Protein AF-A0A2V9P3B2-F1 (afdb_monomer)

Radius of gyration: 30.17 Å; Cα contacts (8 Å, |Δi|>4): 72; chains: 1; bounding box: 50×100×63 Å

Mean predicted aligned error: 19.71 Å

pLDDT: mean 75.72, std 20.38, range [31.23, 98.5]

Nearest PDB structures (foldseek):
  6zbf-assembly1_D  TM=5.411E-01  e=1.074E+00  Plasmodium falciparum
  6nct-assembly1_B  TM=4.412E-01  e=3.962E+00  Homo sapiens
  6b87-assembly3_C  TM=4.588E-01  e=9.648E+00  synthetic construct

Secondary structure (DSSP, 8-state):
-HHHHHHHHHHHHHHHHTSS------------HHHHHHHHHHH-----------TTS--TT------SPPPPPP----------------PPP--TT--HHHHHHHHHHHHHHHHHHHHHHHHHHHHHHHHHHHHHHHHHHHHH-HHHHHH-TTTTHHHHHHHHHHHHHHHHHHHHHHHHHHHHHHHHHHTT--HHHH-

Structure (mmCIF, N/CA/C/O backbone):
data_AF-A0A2V9P3B2-F1
#
_entry.id   AF-A0A2V9P3B2-F1
#
loop_
_atom_site.group_PDB
_atom_site.id
_atom_site.type_symbol
_atom_site.label_atom_id
_atom_site.label_alt_id
_atom_site.label_comp_id
_atom_site.label_asym_id
_atom_site.label_entity_id
_atom_site.label_seq_id
_atom_site.pdbx_PDB_ins_code
_atom_site.Cartn_x
_atom_site.Cartn_y
_atom_site.Cartn_z
_atom_site.occupancy
_atom_site.B_iso_or_equiv
_atom_site.auth_seq_id
_atom_site.auth_comp_id
_atom_site.auth_asym_id
_atom_site.auth_atom_id
_atom_site.pdbx_PDB_model_num
ATOM 1 N N . MET A 1 1 ? 8.287 -59.316 -10.186 1.00 58.06 1 MET A N 1
ATOM 2 C CA . MET A 1 1 ? 7.036 -58.528 -10.316 1.00 58.06 1 MET A CA 1
ATOM 3 C C . MET A 1 1 ? 7.263 -57.013 -10.284 1.00 58.06 1 MET A C 1
ATOM 5 O O . MET A 1 1 ? 6.539 -56.298 -10.962 1.00 58.06 1 MET A O 1
ATOM 9 N N . GLU A 1 2 ? 8.300 -56.508 -9.612 1.00 56.72 2 GLU A N 1
ATOM 10 C CA . GLU A 1 2 ? 8.540 -55.060 -9.453 1.00 56.72 2 GLU A CA 1
ATOM 11 C C . GLU A 1 2 ? 8.808 -54.274 -10.750 1.00 56.72 2 GLU A C 1
ATOM 13 O O . GLU A 1 2 ? 8.358 -53.142 -10.898 1.00 56.72 2 GLU A O 1
ATOM 18 N N . GLN A 1 3 ? 9.485 -54.870 -11.735 1.00 57.78 3 GLN A N 1
ATOM 19 C CA . GLN A 1 3 ? 9.768 -54.214 -13.024 1.00 57.78 3 GLN A CA 1
ATOM 20 C C . GLN A 1 3 ? 8.507 -54.014 -13.888 1.00 57.78 3 GLN A C 1
ATOM 22 O O . GLN A 1 3 ? 8.460 -53.108 -14.718 1.00 57.78 3 GLN A O 1
ATOM 27 N N . ARG A 1 4 ? 7.465 -54.838 -13.695 1.00 60.78 4 ARG A N 1
ATOM 28 C CA . ARG A 1 4 ? 6.196 -54.715 -14.435 1.00 60.78 4 ARG A CA 1
ATOM 29 C C . ARG A 1 4 ? 5.290 -53.636 -13.833 1.00 60.78 4 ARG A C 1
ATOM 31 O O . ARG A 1 4 ? 4.692 -52.880 -14.586 1.00 60.78 4 ARG A O 1
ATOM 38 N N . LEU A 1 5 ? 5.284 -53.484 -12.507 1.00 58.44 5 LEU A N 1
ATOM 39 C CA . LEU A 1 5 ? 4.551 -52.420 -11.804 1.00 58.44 5 LEU A CA 1
ATOM 40 C C . LEU A 1 5 ? 5.092 -51.015 -12.118 1.00 58.44 5 LEU A C 1
ATOM 42 O O . LEU A 1 5 ? 4.308 -50.101 -12.357 1.00 58.44 5 LEU A O 1
ATOM 46 N N . LYS A 1 6 ? 6.418 -50.847 -12.224 1.00 59.44 6 LYS A N 1
ATOM 47 C CA . LYS A 1 6 ? 7.040 -49.551 -12.566 1.00 59.44 6 LYS A CA 1
ATOM 48 C C . LYS A 1 6 ? 6.693 -49.074 -13.984 1.00 59.44 6 LYS A C 1
ATOM 50 O O . LYS A 1 6 ? 6.476 -47.887 -14.195 1.00 59.44 6 LYS A O 1
ATOM 55 N N . ARG A 1 7 ? 6.588 -49.993 -14.952 1.00 63.50 7 ARG A N 1
ATOM 56 C CA . ARG A 1 7 ? 6.224 -49.667 -16.346 1.00 63.50 7 ARG A CA 1
ATOM 57 C C . ARG A 1 7 ? 4.745 -49.315 -16.495 1.00 63.50 7 ARG A C 1
ATOM 59 O O . ARG A 1 7 ? 4.417 -48.406 -17.248 1.00 63.50 7 ARG A O 1
ATOM 66 N N . ILE A 1 8 ? 3.876 -49.989 -15.741 1.00 64.81 8 ILE A N 1
ATOM 67 C CA . ILE A 1 8 ? 2.441 -49.680 -15.697 1.00 64.81 8 ILE A CA 1
ATOM 68 C C . ILE A 1 8 ? 2.219 -48.301 -15.056 1.00 64.81 8 ILE A C 1
ATOM 70 O O . ILE A 1 8 ? 1.455 -47.509 -15.594 1.00 64.81 8 ILE A O 1
ATOM 74 N N . PHE A 1 9 ? 2.963 -47.965 -13.995 1.00 60.81 9 PHE A N 1
ATOM 75 C CA . PHE A 1 9 ? 2.864 -46.664 -13.322 1.00 60.81 9 PHE A CA 1
ATOM 76 C C . PHE A 1 9 ? 3.297 -45.478 -14.206 1.00 60.81 9 PHE A C 1
ATOM 78 O O . PHE A 1 9 ? 2.639 -44.437 -14.223 1.00 60.81 9 PHE A O 1
ATOM 85 N N . VAL A 1 10 ? 4.368 -45.637 -14.996 1.00 67.25 10 VAL A N 1
ATOM 86 C CA . VAL A 1 10 ? 4.826 -44.602 -15.944 1.00 67.25 10 VAL A CA 1
ATOM 87 C C . VAL A 1 10 ? 3.831 -44.414 -17.097 1.00 67.25 10 VAL A C 1
ATOM 89 O O . VAL A 1 10 ? 3.559 -43.280 -17.488 1.00 67.25 10 VAL A O 1
ATOM 92 N N . LEU A 1 11 ? 3.225 -45.498 -17.595 1.00 60.75 11 LEU A N 1
ATOM 93 C CA . LEU A 1 11 ? 2.197 -45.427 -18.641 1.00 60.75 11 LEU A CA 1
ATOM 94 C C . LEU A 1 11 ? 0.901 -44.759 -18.151 1.00 60.75 11 LEU A C 1
ATOM 96 O O . LEU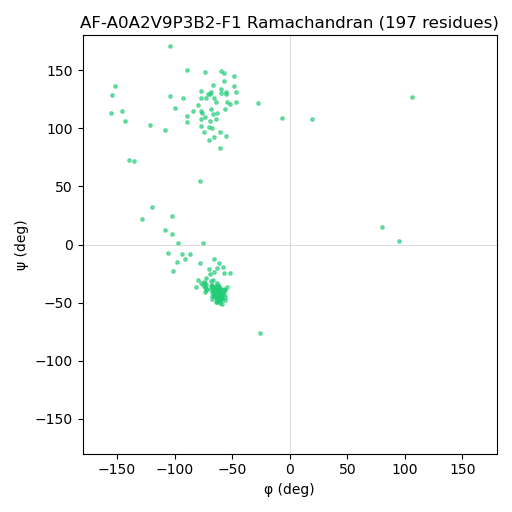 A 1 11 ? 0.296 -43.998 -18.903 1.00 60.75 11 LEU A O 1
ATOM 100 N N . THR A 1 12 ? 0.504 -44.960 -16.890 1.00 59.00 12 THR A N 1
ATOM 101 C CA . THR A 1 12 ? -0.669 -44.279 -16.311 1.00 59.00 12 THR A CA 1
ATOM 102 C C . THR A 1 12 ? -0.420 -42.797 -16.016 1.00 59.00 12 THR A C 1
ATOM 104 O O . THR A 1 12 ? -1.327 -41.989 -16.190 1.00 59.00 12 THR A O 1
ATOM 107 N N . MET A 1 13 ? 0.803 -42.405 -15.640 1.00 58.97 13 MET A N 1
ATOM 108 C CA . MET A 1 13 ? 1.152 -40.992 -15.410 1.00 58.97 13 MET A CA 1
ATOM 109 C C . MET A 1 13 ? 1.266 -40.182 -16.711 1.00 58.97 13 MET A C 1
ATOM 111 O O . MET A 1 13 ? 0.851 -39.027 -16.750 1.00 58.97 13 MET A O 1
ATOM 115 N N . ALA A 1 14 ? 1.739 -40.787 -17.806 1.00 57.56 14 ALA A N 1
ATOM 116 C CA . ALA A 1 14 ? 1.787 -40.122 -19.112 1.00 57.56 14 ALA A CA 1
ATOM 117 C C . ALA A 1 14 ? 0.387 -39.866 -19.712 1.00 57.56 14 ALA A C 1
ATOM 119 O O . ALA A 1 14 ? 0.183 -38.858 -20.387 1.00 57.56 14 ALA A O 1
ATOM 120 N N . ALA A 1 15 ? -0.593 -40.733 -19.429 1.00 56.28 15 ALA A N 1
ATOM 121 C CA . ALA A 1 15 ? -1.971 -40.576 -19.904 1.00 56.28 15 ALA A CA 1
ATOM 122 C C . ALA A 1 15 ? -2.743 -39.451 -19.183 1.00 56.28 15 ALA A C 1
ATOM 124 O O . ALA A 1 15 ? -3.607 -38.817 -19.785 1.00 56.28 15 ALA A O 1
ATOM 125 N N . ILE A 1 16 ? -2.407 -39.153 -17.923 1.00 58.09 16 ILE A N 1
ATOM 126 C CA . ILE A 1 16 ? -3.042 -38.075 -17.143 1.00 58.09 16 ILE A CA 1
ATOM 127 C C . ILE A 1 16 ? -2.502 -36.695 -17.562 1.00 58.09 16 ILE A C 1
ATOM 129 O O . ILE A 1 16 ? -3.259 -35.728 -17.614 1.00 58.09 16 ILE A O 1
ATOM 133 N N . CYS A 1 17 ? -1.229 -36.602 -17.964 1.00 54.91 17 CYS A N 1
ATOM 134 C CA . CYS A 1 17 ? -0.641 -35.350 -18.455 1.00 54.91 17 CYS A CA 1
ATOM 135 C C . CYS A 1 17 ? -1.177 -34.897 -19.828 1.00 54.91 17 CYS A C 1
ATOM 137 O O . CYS A 1 17 ? -1.096 -33.712 -20.140 1.00 54.91 17 CYS A O 1
ATOM 139 N N . LEU A 1 18 ? -1.749 -35.796 -20.641 1.00 51.16 18 LEU A N 1
ATOM 140 C CA . LEU A 1 18 ? -2.262 -35.459 -21.979 1.00 51.16 18 LEU A CA 1
ATOM 141 C C . LEU A 1 18 ? -3.763 -35.093 -21.997 1.00 51.16 18 LEU A C 1
ATOM 143 O O . LEU A 1 18 ? -4.262 -34.603 -23.006 1.00 51.16 18 LEU A O 1
ATOM 147 N N . ALA A 1 19 ? -4.484 -35.274 -20.884 1.00 49.59 19 ALA A N 1
ATOM 148 C CA . ALA A 1 19 ? -5.925 -35.009 -20.783 1.00 49.59 19 ALA A CA 1
ATOM 149 C C . ALA A 1 19 ? -6.286 -33.625 -20.191 1.00 49.59 19 ALA A C 1
ATOM 151 O O . ALA A 1 19 ? -7.463 -33.302 -20.065 1.00 49.59 19 ALA A O 1
ATOM 152 N N . LEU A 1 20 ? -5.296 -32.787 -19.857 1.00 49.91 20 LEU A N 1
ATOM 153 C CA . LEU A 1 20 ? -5.492 -31.470 -19.220 1.00 49.91 20 LEU A CA 1
ATOM 154 C C . LEU A 1 20 ? -5.364 -30.262 -20.174 1.00 49.91 20 LEU A C 1
ATOM 156 O O . LEU A 1 20 ? -5.365 -29.124 -19.719 1.00 49.91 20 LEU A O 1
ATOM 160 N N . VAL A 1 21 ? -5.284 -30.471 -21.496 1.00 54.75 21 VAL A N 1
ATOM 161 C CA . VAL A 1 21 ? -5.026 -29.396 -22.490 1.00 54.75 21 VAL A CA 1
ATOM 162 C C . VAL A 1 21 ? -6.296 -28.932 -23.233 1.00 54.75 21 VAL A C 1
ATOM 164 O O . VAL A 1 21 ? -6.227 -28.398 -24.333 1.00 54.75 21 VAL A O 1
ATOM 167 N N . THR A 1 22 ? -7.492 -29.093 -22.658 1.00 55.59 22 THR A N 1
ATOM 168 C CA . THR A 1 22 ? -8.729 -28.571 -23.281 1.00 55.59 22 THR A CA 1
ATOM 169 C C . THR A 1 22 ? -9.647 -27.864 -22.285 1.00 55.59 22 THR A C 1
ATOM 171 O O . THR A 1 22 ? -10.734 -28.328 -21.961 1.00 55.59 22 THR A O 1
ATOM 174 N N . THR A 1 23 ? -9.241 -26.677 -21.830 1.00 52.91 23 THR A N 1
ATOM 175 C CA . THR A 1 23 ? -10.163 -25.712 -21.209 1.00 52.91 23 THR A CA 1
ATOM 176 C C . THR A 1 23 ? -10.148 -24.394 -21.979 1.00 52.91 23 THR A C 1
ATOM 178 O O . THR A 1 23 ? -9.209 -23.611 -21.882 1.00 52.91 23 THR A O 1
ATOM 181 N N . ALA A 1 24 ? -11.204 -24.225 -22.777 1.00 48.12 24 ALA A N 1
ATOM 182 C CA . ALA A 1 24 ? -11.851 -22.999 -23.245 1.00 48.12 24 ALA A CA 1
ATOM 183 C C . ALA A 1 24 ? -11.059 -21.675 -23.182 1.00 48.12 24 ALA A C 1
ATOM 185 O O . ALA A 1 24 ? -10.958 -21.028 -22.141 1.00 48.12 24 ALA A O 1
ATOM 186 N N . THR A 1 25 ? -10.653 -21.176 -24.350 1.00 45.59 25 THR A N 1
ATOM 187 C CA . THR A 1 25 ? -10.401 -19.745 -24.552 1.00 45.59 25 THR A CA 1
ATOM 188 C C . THR A 1 25 ? -11.744 -19.012 -24.629 1.00 45.59 25 THR A C 1
ATOM 190 O O . THR A 1 25 ? -12.378 -18.971 -25.685 1.00 45.59 25 THR A O 1
ATOM 193 N N . ALA A 1 26 ? -12.201 -18.438 -23.517 1.00 49.12 26 ALA A N 1
ATOM 194 C CA . ALA A 1 26 ? -13.267 -17.443 -23.545 1.00 49.12 26 ALA A CA 1
ATOM 195 C C . ALA A 1 26 ? -12.731 -16.169 -24.222 1.00 49.12 26 ALA A C 1
ATOM 197 O O . ALA A 1 26 ? -11.778 -15.549 -23.749 1.00 49.12 26 ALA A O 1
ATOM 198 N N . GLN A 1 27 ? -13.317 -15.801 -25.362 1.00 46.06 27 GLN A N 1
ATOM 199 C CA . GLN A 1 27 ? -13.034 -14.547 -26.055 1.00 46.06 27 GLN A CA 1
ATOM 200 C C . GLN A 1 27 ? -13.537 -13.377 -25.202 1.00 46.06 27 GLN A C 1
ATOM 202 O O . GLN A 1 27 ? -14.721 -13.045 -25.215 1.00 46.06 27 GLN A O 1
ATOM 207 N N . THR A 1 28 ? -12.637 -12.720 -24.475 1.00 46.12 28 THR A N 1
ATOM 208 C CA . THR A 1 28 ? -12.919 -11.408 -23.889 1.00 46.12 28 THR A CA 1
ATOM 209 C C . THR A 1 28 ? -12.985 -10.390 -25.024 1.00 46.12 28 THR A C 1
ATOM 211 O O . THR A 1 28 ? -11.959 -9.951 -25.541 1.00 46.12 28 THR A O 1
ATOM 214 N N . GLN A 1 29 ? -14.197 -10.017 -25.437 1.00 51.56 29 GLN A N 1
ATOM 215 C CA . GLN A 1 29 ? -14.421 -8.851 -26.288 1.00 51.56 29 GLN A CA 1
ATOM 216 C C . GLN A 1 29 ? -14.053 -7.591 -25.495 1.00 51.56 29 GLN A C 1
ATOM 218 O O . GLN A 1 29 ? -14.868 -7.027 -24.765 1.00 51.56 29 GLN A O 1
ATOM 223 N N . SER A 1 30 ? -12.803 -7.150 -25.621 1.00 55.75 30 SER A N 1
ATOM 224 C CA . SER A 1 30 ? -12.382 -5.831 -25.165 1.00 55.75 30 SER A CA 1
ATOM 225 C C . SER A 1 30 ? -13.127 -4.777 -25.981 1.00 55.75 30 SER A C 1
ATOM 227 O O . SER A 1 30 ? -12.854 -4.593 -27.169 1.00 55.75 30 SER A O 1
ATOM 229 N N . GLN A 1 31 ? -14.082 -4.095 -25.354 1.00 58.72 31 GLN A N 1
ATOM 230 C CA . GLN A 1 31 ? -14.705 -2.906 -25.925 1.00 58.72 31 GLN A CA 1
ATOM 231 C C . GLN A 1 31 ? -13.597 -1.889 -26.268 1.00 58.72 31 GLN A C 1
ATOM 233 O O . GLN A 1 31 ? -12.732 -1.632 -25.423 1.00 58.72 31 GLN A O 1
ATOM 238 N N . PRO A 1 32 ? -13.560 -1.337 -27.495 1.00 68.12 32 PRO A N 1
ATOM 239 C CA . PRO A 1 32 ? -12.478 -0.458 -27.912 1.00 68.12 32 PRO A CA 1
ATOM 240 C C . PRO A 1 32 ? -12.485 0.809 -27.051 1.00 68.12 32 PRO A C 1
ATOM 242 O O . PRO A 1 32 ? -13.458 1.559 -27.030 1.00 68.12 32 PRO A O 1
ATOM 245 N N . LEU A 1 33 ? -11.367 1.087 -26.372 1.00 56.81 33 LEU A N 1
ATOM 246 C CA . LEU A 1 33 ? -11.172 2.275 -25.520 1.00 56.81 33 LEU A CA 1
ATOM 247 C C . LEU A 1 33 ? -11.511 3.594 -26.246 1.00 56.81 33 LEU A C 1
ATOM 249 O O . LEU A 1 33 ? -11.876 4.590 -25.619 1.00 56.81 33 LEU A O 1
ATOM 253 N N . GLY A 1 34 ? -11.433 3.588 -27.581 1.00 69.25 34 GLY A N 1
ATOM 254 C CA . GLY A 1 34 ? -11.827 4.704 -28.435 1.00 69.25 34 GLY A CA 1
ATOM 255 C C . GLY A 1 34 ? -13.311 5.076 -28.349 1.00 69.25 34 GLY A C 1
ATOM 256 O O . GLY A 1 34 ? -13.623 6.269 -28.382 1.00 69.25 34 GLY A O 1
ATOM 257 N N . ASP A 1 35 ? -14.219 4.109 -28.186 1.00 68.00 35 ASP A N 1
ATOM 258 C CA . ASP A 1 35 ? -15.656 4.394 -28.062 1.00 68.00 35 ASP A CA 1
ATOM 259 C C . ASP A 1 35 ? -16.004 4.964 -26.688 1.00 68.00 35 ASP A C 1
ATOM 261 O O . ASP A 1 35 ? -16.796 5.905 -26.595 1.00 68.00 35 ASP A O 1
ATOM 265 N N . TYR A 1 36 ? -15.322 4.510 -25.634 1.00 67.38 36 TYR A N 1
ATOM 266 C CA . TYR A 1 36 ? -15.439 5.118 -24.309 1.00 67.38 36 TYR A CA 1
ATOM 267 C C . TYR A 1 36 ? -14.960 6.580 -24.314 1.00 67.38 36 TYR A C 1
ATOM 269 O O . TYR A 1 36 ? -15.663 7.472 -23.837 1.00 67.38 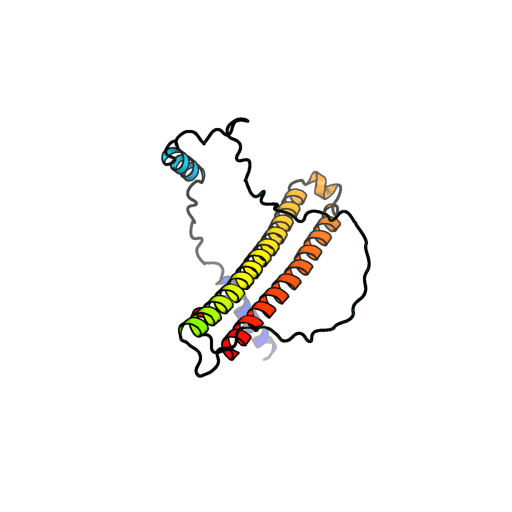36 TYR A O 1
ATOM 277 N N . ALA A 1 37 ? -13.811 6.868 -24.937 1.00 70.06 37 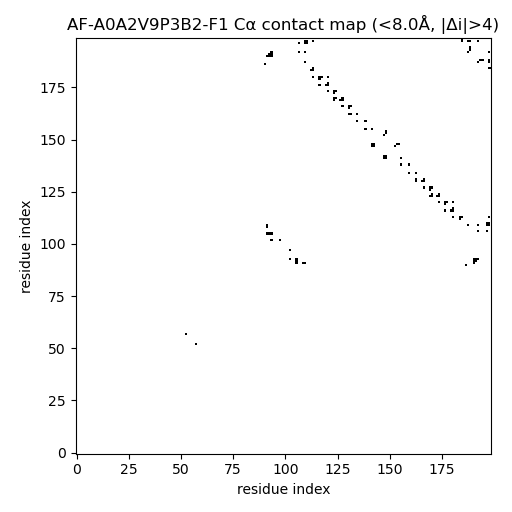ALA A N 1
ATOM 278 C CA . ALA A 1 37 ? -13.290 8.234 -25.039 1.00 70.06 37 ALA A CA 1
ATOM 279 C C . ALA A 1 37 ? -14.241 9.178 -25.806 1.00 70.06 37 ALA A C 1
ATOM 281 O O . ALA A 1 37 ? -14.408 10.343 -25.428 1.00 70.06 37 ALA A O 1
ATOM 282 N N . ARG A 1 38 ? -14.905 8.686 -26.864 1.00 71.12 38 ARG A N 1
ATOM 283 C CA . ARG A 1 38 ? -15.915 9.462 -27.607 1.00 71.12 38 ARG A CA 1
ATOM 284 C C . ARG A 1 38 ? -17.210 9.639 -26.814 1.00 71.12 38 ARG A C 1
ATOM 286 O O . ARG A 1 38 ? -17.782 10.728 -26.867 1.00 71.12 38 ARG A O 1
ATOM 293 N N . ALA A 1 39 ? -17.652 8.629 -26.066 1.00 71.25 39 ALA A N 1
ATOM 294 C CA . ALA A 1 39 ? -18.835 8.718 -25.210 1.00 71.25 39 ALA A CA 1
ATOM 295 C C . ALA A 1 39 ? -18.650 9.760 -24.094 1.00 71.25 39 ALA A C 1
ATOM 297 O O . ALA A 1 39 ? -19.508 10.623 -23.923 1.00 71.25 39 ALA A O 1
ATOM 298 N N . VAL A 1 40 ? -17.491 9.770 -23.425 1.00 68.62 40 VAL A N 1
ATOM 299 C CA . VAL A 1 40 ? -17.156 10.761 -22.385 1.00 68.62 40 VAL A CA 1
ATOM 300 C C . VAL A 1 40 ? -17.082 12.183 -22.953 1.00 68.62 40 VAL A C 1
ATOM 302 O O . VAL A 1 40 ? -17.558 13.128 -22.325 1.00 68.62 40 VAL A O 1
ATOM 305 N N . LYS A 1 41 ? -16.544 12.364 -24.169 1.00 65.81 41 LYS A N 1
ATOM 306 C CA . LYS A 1 41 ? -16.547 13.682 -24.830 1.00 65.81 41 LYS A CA 1
ATOM 307 C C . LYS A 1 41 ? -17.951 14.170 -25.201 1.00 65.81 41 LYS A C 1
ATOM 309 O O . LYS A 1 41 ? -18.165 15.376 -25.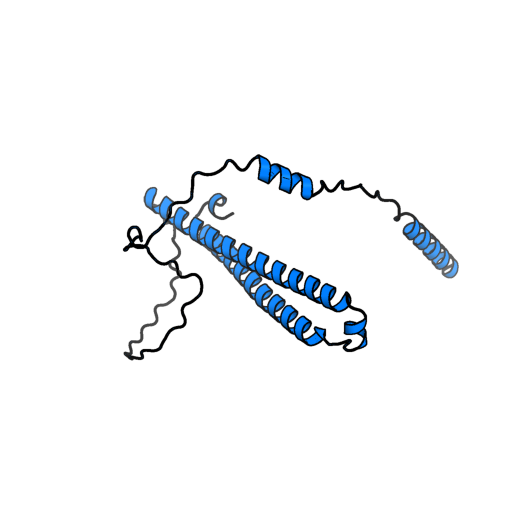212 1.00 65.81 41 LYS A O 1
ATOM 314 N N . LYS A 1 42 ? -18.890 13.268 -25.507 1.00 66.50 42 LYS A N 1
ATOM 315 C CA . LYS A 1 42 ? -20.275 13.626 -25.858 1.00 66.50 42 LYS A CA 1
ATOM 316 C C . LYS A 1 42 ? -21.147 13.929 -24.637 1.00 66.50 42 LYS A C 1
ATOM 318 O O . LYS A 1 42 ? -22.055 14.745 -24.748 1.00 66.50 42 LYS A O 1
ATOM 323 N N . THR A 1 43 ? -20.890 13.298 -23.491 1.00 64.38 43 THR A N 1
ATOM 324 C CA . THR A 1 43 ? -21.676 13.505 -22.260 1.00 64.38 43 THR A CA 1
ATOM 325 C C . THR A 1 43 ? -21.131 14.611 -21.363 1.00 64.38 43 THR A C 1
ATOM 327 O O . THR A 1 43 ? -21.844 15.069 -20.468 1.00 64.38 43 THR A O 1
ATOM 330 N N . LYS A 1 44 ? -19.905 15.098 -21.603 1.00 57.00 44 LYS A N 1
ATOM 331 C CA . LYS A 1 44 ? -19.374 16.269 -20.900 1.00 57.00 44 LYS A CA 1
ATOM 332 C C . LYS A 1 44 ? -20.105 17.530 -21.365 1.00 57.00 44 LYS A C 1
ATOM 334 O O . LYS A 1 44 ? -19.707 18.197 -22.317 1.00 57.00 44 LYS A O 1
ATOM 339 N N . ARG A 1 45 ? -21.193 17.847 -20.659 1.00 57.06 45 ARG A N 1
ATOM 340 C CA . ARG A 1 45 ? -21.836 19.161 -20.659 1.00 57.06 45 ARG A CA 1
ATOM 341 C C . ARG A 1 45 ? -20.742 20.217 -20.498 1.00 57.06 45 ARG A C 1
ATOM 343 O O . ARG A 1 45 ? -19.876 20.081 -19.636 1.00 57.06 45 ARG A O 1
ATOM 350 N N . VAL A 1 46 ? -20.767 21.233 -21.354 1.00 59.41 46 VAL A N 1
ATOM 351 C CA . VAL A 1 46 ? -19.903 22.408 -21.237 1.00 59.41 46 VAL A CA 1
ATOM 352 C C . VAL A 1 46 ? -20.232 23.068 -19.898 1.00 59.41 46 VAL A C 1
ATOM 354 O O . VAL A 1 46 ? -21.241 23.760 -19.763 1.00 59.41 46 VAL A O 1
ATOM 357 N N . GLU A 1 47 ? -19.435 22.753 -18.879 1.00 57.91 47 GLU A N 1
ATOM 358 C CA . GLU A 1 47 ? -19.430 23.449 -17.597 1.00 57.91 47 GLU A CA 1
ATOM 359 C C . GLU A 1 47 ? -19.199 24.934 -17.887 1.00 57.91 47 GLU A C 1
ATOM 361 O O . GLU A 1 47 ? -18.323 25.294 -18.681 1.00 57.91 47 GLU A O 1
ATOM 366 N N .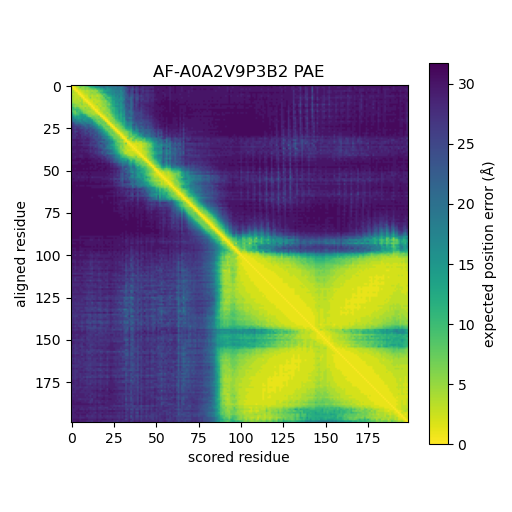 LYS A 1 48 ? -20.032 25.788 -17.281 1.00 57.47 48 LYS A N 1
ATOM 367 C CA . LYS A 1 48 ? -19.881 27.245 -17.340 1.00 57.47 48 LYS A CA 1
ATOM 368 C C . LYS A 1 48 ? -18.429 27.593 -17.017 1.00 57.47 48 LYS A C 1
ATOM 370 O O . LYS A 1 48 ? -17.861 27.014 -16.094 1.00 57.47 48 LYS A O 1
ATOM 375 N N . SER A 1 49 ? -17.871 28.517 -17.798 1.00 60.00 49 SER A N 1
ATOM 376 C CA . SER A 1 49 ? -16.529 29.087 -17.648 1.00 60.00 49 SER A CA 1
ATOM 377 C C . SER A 1 49 ? -16.052 29.062 -16.194 1.00 60.00 49 SER A C 1
ATOM 379 O O . SER A 1 49 ? -16.727 29.602 -15.312 1.00 60.00 49 SER A O 1
ATOM 381 N N . ALA A 1 50 ? -14.912 28.407 -15.959 1.00 69.25 50 ALA A N 1
ATOM 382 C CA . ALA A 1 50 ? -14.256 28.355 -14.658 1.00 69.25 50 ALA A CA 1
ATOM 383 C C . ALA A 1 50 ? -14.150 29.767 -14.054 1.00 69.25 50 ALA A C 1
ATOM 385 O O . ALA A 1 50 ? -13.988 30.737 -14.792 1.00 69.25 50 ALA A O 1
ATOM 386 N N . LYS A 1 51 ? -14.264 29.892 -12.723 1.00 71.81 51 LYS A N 1
ATOM 387 C CA . LYS A 1 51 ? -14.064 31.180 -12.045 1.00 71.81 51 LYS A CA 1
ATOM 388 C C . LYS A 1 51 ? -12.673 31.708 -12.405 1.00 71.81 51 LYS A C 1
ATOM 390 O O . LYS A 1 51 ? -11.678 31.062 -12.084 1.00 71.81 51 LYS A O 1
ATOM 395 N N . THR A 1 52 ? -12.624 32.848 -13.087 1.00 73.44 52 THR A N 1
ATOM 396 C CA . THR A 1 52 ? -11.376 33.549 -13.379 1.00 73.44 52 THR A CA 1
ATOM 397 C C . THR A 1 52 ? -10.933 34.252 -12.104 1.00 73.44 52 THR A C 1
ATOM 399 O O . THR A 1 52 ? -11.618 35.151 -11.617 1.00 73.44 52 THR A O 1
ATOM 402 N N . TYR A 1 53 ? -9.820 33.796 -11.541 1.00 74.31 53 TYR A N 1
ATOM 403 C CA . TYR A 1 53 ? -9.132 34.488 -10.462 1.00 74.31 53 TYR A CA 1
ATOM 404 C C . TYR A 1 53 ? -8.137 35.447 -11.112 1.00 74.31 53 TYR A C 1
ATOM 406 O O . TYR A 1 53 ? -7.190 35.001 -11.754 1.00 74.31 53 TYR A O 1
ATOM 414 N N . ASP A 1 54 ? -8.408 36.742 -10.998 1.00 79.56 54 ASP A N 1
ATOM 415 C CA . ASP A 1 54 ? -7.482 37.814 -11.371 1.00 79.56 54 ASP A CA 1
ATOM 416 C C . ASP A 1 54 ? -6.880 38.425 -10.094 1.00 79.56 54 ASP A C 1
ATOM 418 O O . ASP A 1 54 ? -7.339 38.108 -8.992 1.00 79.56 54 ASP A O 1
ATOM 422 N N . ASN A 1 55 ? -5.879 39.297 -10.221 1.00 75.69 55 ASN A N 1
ATOM 423 C CA . ASN A 1 55 ? -5.174 39.923 -9.096 1.00 75.69 55 ASN A CA 1
ATOM 424 C C . ASN A 1 55 ? -6.116 40.692 -8.145 1.00 75.69 55 ASN A C 1
ATOM 426 O O . ASN A 1 55 ? -5.829 40.810 -6.960 1.00 75.69 55 ASN A O 1
ATOM 430 N N . ASP A 1 56 ? -7.275 41.129 -8.647 1.00 76.56 56 ASP A N 1
ATOM 431 C CA . ASP A 1 56 ? -8.317 41.821 -7.875 1.00 76.56 56 ASP A CA 1
ATOM 432 C C . ASP A 1 56 ? -9.321 40.880 -7.178 1.00 76.56 56 ASP A C 1
ATOM 434 O O . ASP A 1 56 ? -10.170 41.330 -6.412 1.00 76.56 56 ASP A O 1
ATOM 438 N N . ASN A 1 57 ? -9.274 39.571 -7.451 1.00 69.31 57 ASN A N 1
ATOM 439 C CA . ASN A 1 57 ? -10.203 38.579 -6.892 1.00 69.31 57 ASN A CA 1
ATOM 440 C C . ASN A 1 57 ? -9.463 37.394 -6.249 1.00 69.31 57 ASN A C 1
ATOM 442 O O . ASN A 1 57 ? -10.007 36.289 -6.124 1.00 69.31 57 ASN A O 1
ATOM 446 N N . LEU A 1 58 ? -8.199 37.613 -5.872 1.00 72.88 58 LEU A N 1
ATOM 447 C CA . LEU A 1 58 ? -7.412 36.653 -5.116 1.00 72.88 58 LEU A CA 1
ATOM 448 C C . LEU A 1 58 ? -7.927 36.606 -3.669 1.00 72.88 58 LEU A C 1
ATOM 450 O O . LEU A 1 58 ? -8.009 37.636 -3.003 1.00 72.88 58 LEU A O 1
ATOM 454 N N . PRO A 1 59 ? -8.280 35.422 -3.144 1.00 75.69 59 PRO A N 1
ATOM 455 C CA . PRO A 1 59 ? -8.682 35.304 -1.753 1.00 75.69 59 PRO A CA 1
ATOM 456 C C . PRO A 1 59 ? -7.470 35.541 -0.842 1.00 75.69 59 PRO A C 1
ATOM 458 O O . PRO A 1 59 ? -6.620 34.667 -0.689 1.00 75.69 59 PRO A O 1
ATOM 461 N N . GLU A 1 60 ? -7.424 36.698 -0.183 1.00 71.56 60 GLU A N 1
ATOM 462 C CA . GLU A 1 60 ? -6.339 37.083 0.738 1.00 71.56 60 GLU A CA 1
ATOM 463 C C . GLU A 1 60 ? -6.259 36.198 1.999 1.00 71.56 60 GLU A C 1
ATOM 465 O O . GLU A 1 60 ? -5.259 36.203 2.708 1.00 71.56 60 GLU A O 1
ATOM 470 N N . ASN A 1 61 ? -7.287 35.381 2.261 1.00 68.00 61 ASN A N 1
ATOM 471 C CA . ASN A 1 61 ? -7.387 34.516 3.443 1.00 68.00 61 ASN A CA 1
ATOM 472 C C . ASN A 1 61 ? -7.478 33.014 3.101 1.00 68.00 61 ASN A C 1
ATOM 474 O O . ASN A 1 61 ? -8.130 32.239 3.808 1.00 68.00 61 ASN A O 1
ATOM 478 N N . GLY A 1 62 ? -6.846 32.579 2.008 1.00 61.31 62 GLY A N 1
ATOM 479 C CA . GLY A 1 62 ? -6.755 31.163 1.642 1.00 61.31 62 GLY A CA 1
ATOM 480 C C . GLY A 1 62 ? -5.711 30.414 2.477 1.00 61.31 62 GLY A C 1
ATOM 481 O O . GLY A 1 62 ? -4.545 30.796 2.515 1.00 61.31 62 GLY A O 1
ATOM 482 N N . LYS A 1 63 ? -6.092 29.309 3.133 1.00 64.56 63 LYS A N 1
ATOM 483 C CA . LYS A 1 63 ? -5.108 28.411 3.756 1.00 64.56 63 LYS A CA 1
ATOM 484 C C . LYS A 1 63 ? -4.405 27.625 2.651 1.00 64.56 63 LYS A C 1
ATOM 486 O O . LYS A 1 63 ? -5.022 26.778 2.009 1.00 64.56 63 LYS A O 1
ATOM 491 N N . VAL A 1 64 ? -3.132 27.933 2.412 1.00 64.88 64 VAL A N 1
ATOM 492 C CA . VAL A 1 64 ? -2.288 27.197 1.466 1.00 64.88 64 VAL A CA 1
ATOM 493 C C . VAL A 1 64 ? -2.149 25.765 1.981 1.00 64.88 64 VAL A C 1
ATOM 495 O O . VAL A 1 64 ? -1.577 25.530 3.043 1.00 64.88 64 VAL A O 1
ATOM 498 N N . SER A 1 65 ? -2.715 24.800 1.258 1.00 70.56 65 SER A N 1
ATOM 499 C CA . SER A 1 65 ? -2.490 23.387 1.549 1.00 70.56 65 SER A CA 1
ATOM 500 C C . SER A 1 65 ? -1.108 23.013 1.024 1.00 70.56 65 SER A C 1
ATOM 502 O O . SER A 1 65 ? -0.905 22.870 -0.180 1.00 70.56 65 SER A O 1
ATOM 504 N N . VAL A 1 66 ? -0.139 22.915 1.932 1.00 65.25 66 VAL A N 1
ATOM 505 C CA . VAL A 1 66 ? 1.194 22.393 1.628 1.00 65.25 66 VAL A CA 1
ATOM 506 C C . VAL A 1 66 ? 1.090 20.870 1.560 1.00 65.25 66 VAL A C 1
ATOM 508 O O . VAL A 1 66 ? 0.905 20.207 2.579 1.00 65.25 66 VAL A O 1
ATOM 511 N N . VAL A 1 67 ? 1.182 20.313 0.354 1.00 56.75 67 VAL A N 1
ATOM 512 C CA . VAL A 1 67 ? 1.330 18.869 0.136 1.00 56.75 67 VAL A CA 1
ATOM 513 C C . VAL A 1 67 ? 2.808 18.586 -0.121 1.00 56.75 67 VAL A C 1
ATOM 515 O O . VAL A 1 67 ? 3.370 19.066 -1.101 1.00 56.75 67 VAL A O 1
ATOM 518 N N . GLY A 1 68 ? 3.421 17.804 0.769 1.00 54.31 68 GLY A N 1
ATOM 519 C CA . GLY A 1 68 ? 4.854 17.499 0.773 1.00 54.31 68 GLY A CA 1
ATOM 520 C C . GLY A 1 68 ? 5.575 18.239 1.899 1.00 54.31 68 GLY A C 1
ATOM 521 O O . GLY A 1 68 ? 5.415 19.445 2.051 1.00 54.31 68 GLY A O 1
ATOM 522 N N . ALA A 1 69 ? 6.316 17.502 2.730 1.00 56.84 69 ALA A N 1
ATOM 523 C CA . ALA A 1 69 ? 7.002 18.041 3.901 1.00 56.84 69 ALA A CA 1
ATOM 524 C C . ALA A 1 69 ? 7.871 19.253 3.530 1.00 56.84 69 ALA A C 1
ATOM 526 O O . ALA A 1 69 ? 8.788 19.144 2.717 1.00 56.84 69 ALA A O 1
ATOM 527 N N . ALA A 1 70 ? 7.589 20.399 4.148 1.00 45.56 70 ALA A N 1
ATOM 528 C CA . ALA A 1 70 ? 8.508 21.522 4.141 1.00 45.56 70 ALA A CA 1
ATOM 529 C C . ALA A 1 70 ? 9.773 21.119 4.917 1.00 45.56 70 ALA A C 1
ATOM 531 O O . ALA A 1 70 ? 9.695 20.654 6.055 1.00 45.56 70 ALA A O 1
ATOM 532 N N . SER A 1 71 ? 10.928 21.269 4.272 1.00 42.38 71 SER A N 1
ATOM 533 C CA . SER A 1 71 ? 12.247 21.130 4.891 1.00 42.38 71 SER A CA 1
ATOM 534 C C . SER A 1 71 ? 12.389 22.150 6.030 1.00 42.38 71 SER A C 1
ATOM 536 O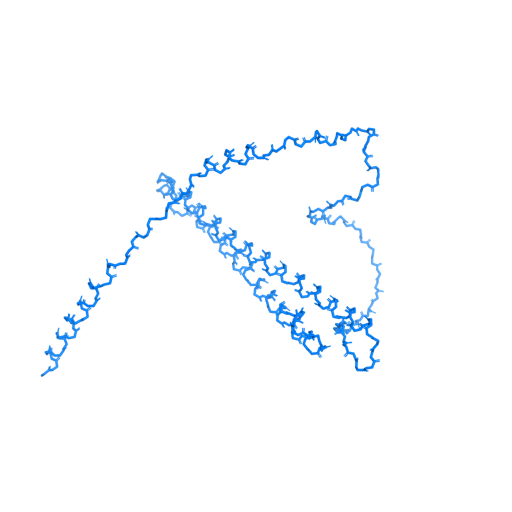 O . SER A 1 71 ? 12.108 23.326 5.792 1.00 42.38 71 SER A O 1
ATOM 538 N N . PRO A 1 72 ? 12.810 21.761 7.248 1.00 45.97 72 PRO A N 1
ATOM 539 C CA . PRO A 1 72 ? 12.994 22.717 8.329 1.00 45.97 72 PRO A CA 1
ATOM 540 C C . PRO A 1 72 ? 14.327 23.453 8.154 1.00 45.97 72 PRO A C 1
ATOM 542 O O . PRO A 1 72 ? 15.390 22.832 8.165 1.00 45.97 72 PRO A O 1
ATOM 545 N N . GLU A 1 73 ? 14.275 24.779 8.012 1.00 35.22 73 GLU A N 1
ATOM 546 C CA . GLU A 1 73 ? 15.423 25.623 8.333 1.00 35.22 73 GLU A CA 1
ATOM 547 C C . GLU A 1 73 ? 15.529 25.787 9.850 1.00 35.22 73 GLU A C 1
ATOM 549 O O . GLU A 1 73 ? 14.559 26.036 10.567 1.00 35.22 73 GLU A O 1
ATOM 554 N N . SER A 1 74 ? 16.755 25.585 10.313 1.00 41.31 74 SER A N 1
ATOM 555 C CA . SER A 1 74 ? 17.206 25.576 11.690 1.00 41.31 74 SER A CA 1
ATOM 556 C C . SER A 1 74 ? 16.960 26.899 12.411 1.00 41.31 74 SER A C 1
ATOM 558 O O . SER A 1 74 ? 17.383 27.961 11.963 1.00 41.31 74 SER A O 1
ATOM 560 N N . THR A 1 75 ? 16.424 26.826 13.624 1.00 31.86 75 THR A N 1
ATOM 561 C CA . THR A 1 75 ? 16.786 27.773 14.684 1.00 31.86 75 THR A CA 1
ATOM 562 C C . THR A 1 75 ? 16.830 27.023 16.005 1.00 31.86 75 THR A C 1
ATOM 564 O O . THR A 1 75 ? 15.810 26.608 16.549 1.00 31.86 75 THR A O 1
ATOM 567 N N . SER A 1 76 ? 18.052 26.796 16.482 1.00 35.91 76 SER A N 1
ATOM 568 C CA . SER A 1 76 ? 18.326 26.261 17.809 1.00 35.91 76 SER A CA 1
ATOM 569 C C . SER A 1 76 ? 18.014 27.309 18.872 1.00 35.91 76 SER A C 1
ATOM 571 O O . SER A 1 76 ? 18.565 28.407 18.832 1.00 35.91 76 SER A O 1
ATOM 573 N N . ALA A 1 77 ? 17.237 26.920 19.875 1.00 34.50 77 ALA A N 1
ATOM 574 C CA . ALA A 1 77 ? 17.395 27.397 21.240 1.00 34.50 77 ALA A CA 1
ATOM 575 C C . ALA A 1 77 ? 17.018 26.245 22.183 1.00 34.50 77 ALA A C 1
ATOM 577 O O . ALA A 1 77 ? 15.884 25.772 22.176 1.00 34.50 77 ALA A O 1
ATOM 578 N N . ASN A 1 78 ? 18.017 25.771 22.930 1.00 35.47 78 ASN A N 1
ATOM 579 C CA . ASN A 1 78 ? 17.864 24.874 24.071 1.00 35.47 78 ASN A CA 1
ATOM 580 C C . ASN A 1 78 ? 16.941 25.509 25.116 1.00 35.47 78 ASN A C 1
ATOM 582 O O . ASN A 1 78 ? 17.131 26.679 25.440 1.00 35.47 78 ASN A O 1
ATOM 586 N N . ASP A 1 79 ? 16.079 24.703 25.735 1.00 31.27 79 ASP A N 1
ATOM 587 C CA . ASP A 1 79 ? 16.131 24.591 27.192 1.00 31.27 79 ASP A CA 1
ATOM 588 C C . ASP A 1 79 ? 15.627 23.220 27.657 1.00 31.27 79 ASP A C 1
ATOM 590 O O . ASP A 1 79 ? 14.644 22.673 27.149 1.00 31.27 79 ASP A O 1
ATOM 594 N N . ASP A 1 80 ? 16.368 22.665 28.607 1.00 36.25 80 ASP A N 1
ATOM 595 C CA . ASP A 1 80 ? 16.160 21.377 29.246 1.00 36.25 80 ASP A CA 1
ATOM 596 C C . ASP A 1 80 ? 14.898 21.386 30.116 1.00 36.25 80 ASP A C 1
ATOM 598 O O . ASP A 1 80 ? 14.759 22.200 31.029 1.00 36.25 80 ASP A O 1
ATOM 602 N N . LYS A 1 81 ? 14.044 20.369 29.960 1.00 34.28 81 LYS A N 1
ATOM 603 C CA . LYS A 1 81 ? 13.400 19.753 31.124 1.00 34.28 81 LYS A CA 1
ATOM 604 C C . LYS A 1 81 ? 12.991 18.321 30.832 1.00 34.28 81 LYS A C 1
ATOM 606 O O . LYS A 1 81 ? 12.082 18.047 30.053 1.00 34.28 81 LYS A O 1
ATOM 611 N N . ALA A 1 82 ? 13.664 17.418 31.530 1.00 41.28 82 ALA A N 1
ATOM 612 C CA . ALA A 1 82 ? 13.198 16.075 31.785 1.00 41.28 82 ALA A CA 1
ATOM 613 C C . ALA A 1 82 ? 11.735 16.090 32.251 1.00 41.28 82 ALA A C 1
ATOM 615 O O . ALA A 1 82 ? 11.421 16.675 33.286 1.00 41.28 82 ALA A O 1
ATOM 616 N N . ASP A 1 83 ? 10.875 15.382 31.531 1.00 31.23 83 ASP A N 1
ATOM 617 C CA . ASP A 1 83 ? 9.932 14.482 32.174 1.00 31.23 83 ASP A CA 1
ATOM 618 C C . ASP A 1 83 ? 9.551 13.381 31.186 1.00 31.23 83 ASP A C 1
ATOM 620 O O . ASP A 1 83 ? 9.203 13.636 30.034 1.00 31.23 83 ASP A O 1
ATOM 624 N N . SER A 1 84 ? 9.667 12.137 31.631 1.00 45.56 84 SER A N 1
ATOM 625 C CA . SER A 1 84 ? 9.064 11.010 30.936 1.00 45.56 84 SER A CA 1
ATOM 626 C C . SER A 1 84 ? 7.612 10.918 31.381 1.00 45.56 84 SER A C 1
ATOM 628 O O . SER A 1 84 ? 7.379 10.505 32.517 1.00 45.56 84 SER A O 1
ATOM 630 N N . PRO A 1 85 ? 6.608 11.120 30.516 1.00 39.12 85 PRO A N 1
ATOM 631 C CA . PRO A 1 85 ? 5.335 10.488 30.738 1.00 39.12 85 PRO A CA 1
ATOM 632 C C . PRO A 1 85 ? 5.397 9.127 30.049 1.00 39.12 85 PRO A C 1
ATOM 634 O O . PRO A 1 85 ? 5.362 8.989 28.826 1.00 39.12 85 PRO A O 1
ATOM 637 N N . LYS A 1 86 ? 5.525 8.095 30.884 1.00 38.88 86 LYS A N 1
ATOM 638 C CA . LYS A 1 86 ? 4.784 6.836 30.768 1.00 38.88 86 LYS A CA 1
ATOM 639 C C . LYS A 1 86 ? 3.726 6.933 29.657 1.00 38.88 86 LYS A C 1
ATOM 641 O O . LYS A 1 86 ? 2.741 7.645 29.834 1.00 38.88 86 LYS A O 1
ATOM 646 N N . LYS A 1 87 ? 3.933 6.240 28.527 1.00 35.16 87 LYS A N 1
ATOM 647 C CA . LYS A 1 87 ? 2.889 6.024 27.514 1.00 35.16 87 LYS A CA 1
ATOM 648 C C . LYS A 1 87 ? 1.744 5.254 28.175 1.00 35.16 87 LYS A C 1
ATOM 650 O O . LYS A 1 87 ? 1.690 4.030 28.122 1.00 35.16 87 LYS A O 1
ATOM 655 N N . ALA A 1 88 ? 0.865 5.976 28.857 1.00 37.62 88 ALA A N 1
ATOM 656 C CA . ALA A 1 88 ? -0.514 5.576 28.965 1.00 37.62 88 ALA A CA 1
ATOM 657 C C . ALA A 1 88 ? -1.069 5.707 27.547 1.00 37.62 88 ALA A C 1
ATOM 659 O O . ALA A 1 88 ? -1.083 6.787 26.961 1.00 37.62 88 ALA A O 1
ATOM 660 N N . ASP A 1 89 ? -1.391 4.560 26.974 1.00 46.41 89 ASP A N 1
ATOM 661 C CA . ASP A 1 89 ? -2.226 4.422 25.796 1.00 46.41 89 ASP A CA 1
ATOM 662 C C . ASP A 1 89 ? -3.556 5.139 26.090 1.00 46.41 89 ASP A C 1
ATOM 664 O O . ASP A 1 89 ? -4.431 4.584 26.754 1.00 46.41 89 ASP A O 1
ATOM 668 N N . ASP A 1 90 ? -3.658 6.418 25.705 1.00 54.78 90 ASP A N 1
ATOM 669 C CA . ASP A 1 90 ? -4.835 7.283 25.902 1.00 54.78 90 ASP A CA 1
ATOM 670 C C . ASP A 1 90 ? -5.914 6.939 24.863 1.00 54.78 90 ASP A C 1
ATOM 672 O O . ASP A 1 90 ? -6.345 7.710 23.999 1.00 54.78 90 ASP A O 1
ATOM 676 N N . SER A 1 91 ? -6.245 5.659 24.869 1.00 64.06 91 SER A N 1
ATOM 677 C CA . SER A 1 91 ? -7.198 5.025 23.992 1.00 64.06 91 SER A CA 1
ATOM 678 C C . SER A 1 91 ? -8.559 5.049 24.693 1.00 64.06 91 SER A C 1
ATOM 680 O O . SER A 1 91 ? -8.649 4.598 25.838 1.00 64.06 91 SER A O 1
ATOM 682 N N . PRO A 1 92 ? -9.624 5.583 24.057 1.00 69.19 92 PRO A N 1
ATOM 683 C CA . PRO A 1 92 ? -10.915 5.771 24.712 1.00 69.19 92 PRO A CA 1
ATOM 684 C C . PRO A 1 92 ? -11.419 4.456 25.321 1.00 69.19 92 PRO A C 1
ATOM 686 O O . PRO A 1 92 ? -11.564 3.452 24.624 1.00 69.19 92 PRO A O 1
ATOM 689 N N . GLN A 1 93 ? -11.681 4.423 26.623 1.00 71.56 93 GLN A N 1
ATOM 690 C CA . GLN A 1 93 ? -12.282 3.259 27.280 1.00 71.56 93 GLN A CA 1
ATOM 691 C C . GLN A 1 93 ? -13.752 3.548 27.559 1.00 71.56 93 GLN A C 1
ATOM 693 O O . GLN A 1 93 ? -14.070 4.561 28.180 1.00 71.56 93 GLN A O 1
ATOM 698 N N . LEU A 1 94 ? -14.654 2.659 27.134 1.00 71.69 94 LEU A N 1
ATOM 699 C CA . LEU A 1 94 ? -16.042 2.733 27.575 1.00 71.69 94 LEU A CA 1
ATOM 700 C C . LEU A 1 94 ? -16.112 2.170 28.999 1.00 71.69 94 LEU A C 1
ATOM 702 O O . LEU A 1 94 ? -15.870 0.983 29.208 1.00 71.69 94 LEU A O 1
ATOM 706 N N . LYS A 1 95 ? -16.449 3.014 29.978 1.00 70.12 95 LYS A N 1
ATOM 707 C CA . LYS A 1 95 ? -16.746 2.576 31.350 1.00 70.12 95 LYS A CA 1
ATOM 708 C C . LYS A 1 95 ? -18.235 2.255 31.504 1.00 70.12 95 LYS A C 1
ATOM 710 O O . LYS A 1 95 ? -19.091 2.860 30.848 1.00 70.12 95 LYS A O 1
ATOM 715 N N . ASP A 1 96 ? -18.550 1.320 32.393 1.00 56.12 96 ASP A N 1
ATOM 716 C CA . ASP A 1 96 ? -19.931 1.052 32.791 1.00 56.12 96 ASP A CA 1
ATOM 717 C C . ASP A 1 96 ? -20.471 2.231 33.619 1.00 56.12 96 ASP A C 1
ATOM 719 O O . ASP A 1 96 ? -19.810 2.707 34.540 1.00 56.12 96 ASP A O 1
ATOM 723 N N . GLY A 1 97 ? -21.649 2.748 33.243 1.00 62.50 97 GLY A N 1
ATOM 724 C CA . GLY A 1 97 ? -22.274 3.934 33.854 1.00 62.50 97 GLY A CA 1
ATOM 725 C C . GLY A 1 97 ? -22.009 5.279 33.155 1.00 62.50 97 GLY A C 1
ATOM 726 O O . GLY A 1 97 ? -22.470 6.309 33.637 1.00 62.50 97 GLY A O 1
ATOM 727 N N . GLN A 1 98 ? -21.291 5.294 32.026 1.00 71.31 98 GLN A N 1
ATOM 728 C CA . GLN A 1 98 ? -21.027 6.510 31.242 1.00 71.31 98 GLN A CA 1
ATOM 729 C C . GLN A 1 98 ? -22.270 6.988 30.461 1.00 71.31 98 GLN A C 1
ATOM 731 O O . GLN A 1 98 ? -23.069 6.156 30.020 1.00 71.31 98 GLN A O 1
ATOM 736 N N . SER A 1 99 ? -22.417 8.307 30.248 1.00 78.56 99 SER A N 1
ATOM 737 C CA . SER A 1 99 ? -23.512 8.859 29.430 1.00 78.56 99 SER A CA 1
ATOM 738 C C . SER A 1 99 ? -23.501 8.267 28.016 1.00 78.56 99 SER A C 1
ATOM 740 O O . SER A 1 99 ? -22.442 7.969 27.451 1.00 78.56 99 SER A O 1
ATOM 742 N N . SER A 1 100 ? -24.691 8.125 27.425 1.00 80.62 100 SER A N 1
ATOM 743 C CA . SER A 1 100 ? -24.853 7.652 26.049 1.00 80.62 100 SER A CA 1
ATOM 744 C C . SER A 1 100 ? -24.062 8.511 25.055 1.00 80.62 100 SER A C 1
ATOM 746 O O . SER A 1 100 ? -23.444 7.951 24.149 1.00 80.62 100 SER A O 1
ATOM 748 N N . GLU A 1 101 ? -24.013 9.840 25.230 1.00 85.31 101 GLU A N 1
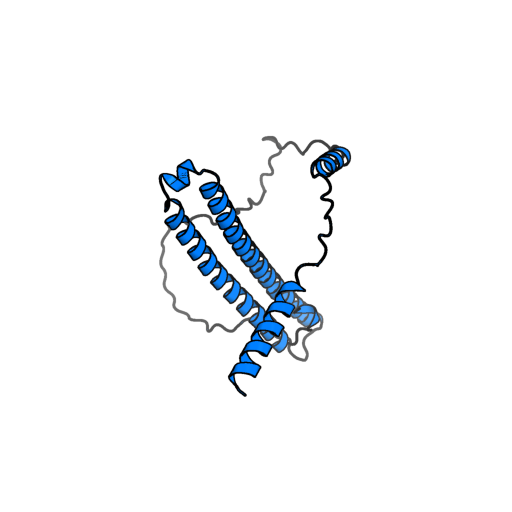ATOM 749 C CA . GLU A 1 101 ? -23.213 10.712 24.354 1.00 85.31 101 GLU A CA 1
ATOM 750 C C . GLU A 1 101 ? -21.715 10.410 24.439 1.00 85.31 101 GLU A C 1
ATOM 752 O O . GLU A 1 101 ? -21.051 10.283 23.412 1.00 85.31 101 GLU A O 1
ATOM 757 N N . ASP A 1 102 ? -21.165 10.262 25.643 1.00 84.38 102 ASP A N 1
ATOM 758 C CA . ASP A 1 102 ? -19.730 10.020 25.817 1.00 84.38 102 ASP A CA 1
ATOM 759 C C . ASP A 1 102 ? -19.336 8.644 25.269 1.00 84.38 102 ASP A C 1
ATOM 761 O O . ASP A 1 102 ? -18.260 8.470 24.694 1.00 84.38 102 ASP A O 1
ATOM 765 N N . ARG A 1 103 ? -20.227 7.652 25.409 1.00 85.75 103 ARG A N 1
ATOM 766 C CA . ARG A 1 103 ? -20.056 6.329 24.800 1.00 85.75 103 ARG A CA 1
ATOM 767 C C . ARG A 1 103 ? -20.032 6.425 23.272 1.00 85.75 103 ARG A C 1
ATOM 769 O O . ARG A 1 103 ? -19.181 5.805 22.638 1.00 85.75 103 ARG A O 1
ATOM 776 N N . GLN A 1 104 ? -20.939 7.200 22.680 1.00 88.62 104 GLN A N 1
ATOM 777 C CA . GLN A 1 104 ? -20.976 7.416 21.232 1.00 88.62 104 GLN A CA 1
ATOM 778 C C . GLN A 1 104 ? -19.728 8.141 20.724 1.00 88.62 104 GLN A C 1
ATOM 780 O O . GLN A 1 104 ? -19.185 7.734 19.698 1.00 88.62 104 GLN A O 1
ATOM 785 N N . LYS A 1 105 ? -19.236 9.152 21.449 1.00 89.56 105 LYS A N 1
ATOM 786 C CA . LYS A 1 105 ? -17.985 9.848 21.112 1.00 89.56 105 LYS A CA 1
ATOM 787 C C . LYS A 1 105 ? -16.795 8.895 21.114 1.00 89.56 105 LYS A C 1
ATOM 789 O O . LYS A 1 105 ? -16.118 8.792 20.100 1.00 89.56 105 LYS A O 1
ATOM 794 N N . ALA A 1 106 ? -16.629 8.106 22.177 1.00 89.00 106 ALA A N 1
ATOM 795 C CA . ALA A 1 106 ? -15.555 7.117 22.257 1.00 89.00 106 ALA A CA 1
ATOM 796 C C . ALA A 1 106 ? -15.616 6.093 21.106 1.00 89.00 106 ALA A C 1
ATOM 798 O O . ALA A 1 106 ? -14.591 5.747 20.523 1.00 89.00 106 ALA A O 1
ATOM 799 N N . ILE A 1 107 ? -16.816 5.624 20.742 1.00 91.06 107 ILE A N 1
ATOM 800 C CA . ILE A 1 107 ? -17.017 4.741 19.580 1.00 91.06 107 ILE A CA 1
ATOM 801 C C . ILE A 1 107 ? -16.639 5.454 18.272 1.00 91.06 107 ILE A C 1
ATOM 803 O O . ILE A 1 107 ? -16.008 4.841 17.411 1.00 91.06 107 ILE A O 1
ATOM 807 N N . GLY A 1 108 ? -17.016 6.726 18.116 1.00 92.00 108 GLY A N 1
ATOM 808 C CA . GLY A 1 108 ? -16.659 7.556 16.965 1.00 92.00 108 GLY A CA 1
ATOM 809 C C . GLY A 1 108 ? -15.149 7.743 16.820 1.00 92.00 108 GLY A C 1
ATOM 810 O O . GLY A 1 108 ? -14.615 7.522 15.735 1.00 92.00 108 GLY A O 1
ATOM 811 N N . ASP A 1 109 ? -14.456 8.041 17.917 1.00 92.12 109 ASP A N 1
ATOM 812 C CA . ASP A 1 109 ? -13.000 8.208 17.943 1.00 92.12 109 ASP A CA 1
ATOM 813 C C . ASP A 1 109 ? -12.283 6.911 17.548 1.00 92.12 109 ASP A C 1
ATOM 815 O O . ASP A 1 109 ? -11.343 6.921 16.751 1.00 92.12 109 ASP A O 1
ATOM 819 N N . TRP A 1 110 ? -12.754 5.767 18.056 1.00 93.50 110 TRP A N 1
ATOM 820 C CA . TRP A 1 110 ? -12.238 4.460 17.651 1.00 93.50 110 TRP A CA 1
ATOM 821 C C . TRP A 1 110 ? -12.481 4.161 16.181 1.00 93.50 110 TRP A C 1
ATOM 823 O O . TRP A 1 110 ? -11.573 3.679 15.503 1.00 93.50 110 TRP A O 1
ATOM 833 N N . LYS A 1 111 ? -13.684 4.463 15.684 1.00 94.12 111 LYS A N 1
ATOM 834 C CA . LYS A 1 111 ? -14.020 4.301 14.269 1.00 94.12 111 LYS A CA 1
ATOM 835 C C . LYS A 1 111 ? -13.048 5.087 13.401 1.00 94.12 111 LYS A C 1
ATOM 837 O O . LYS A 1 111 ? -12.505 4.540 12.450 1.00 94.12 111 LYS A O 1
ATOM 842 N N . GLN A 1 112 ? -12.812 6.348 13.754 1.00 95.12 112 GLN A N 1
ATOM 843 C CA . GLN A 1 112 ? -11.913 7.217 13.013 1.00 95.12 112 GLN A CA 1
ATOM 844 C C . GLN A 1 112 ? -10.472 6.693 13.048 1.00 95.12 112 GLN A C 1
ATOM 846 O O . GLN A 1 112 ? -9.865 6.551 11.994 1.00 95.12 112 GLN A O 1
ATOM 851 N N . LYS A 1 113 ? -9.944 6.315 14.222 1.00 94.06 113 LYS A N 1
ATOM 852 C CA . LYS A 1 113 ? -8.588 5.742 14.340 1.00 94.06 113 LYS A CA 1
ATOM 853 C C . LYS A 1 113 ? -8.403 4.487 13.478 1.00 94.06 113 LYS A C 1
ATOM 855 O O . LYS A 1 113 ? -7.359 4.324 12.846 1.00 94.06 113 LYS A O 1
ATOM 860 N N . ILE A 1 114 ? -9.400 3.601 13.463 1.00 95.25 114 ILE A N 1
ATOM 861 C CA . ILE A 1 114 ? -9.381 2.373 12.658 1.00 95.25 114 ILE A CA 1
ATOM 862 C C . ILE A 1 114 ? -9.444 2.713 11.167 1.00 95.25 114 ILE A C 1
ATOM 864 O O . ILE A 1 114 ? -8.638 2.191 10.402 1.00 95.25 114 ILE A O 1
ATOM 868 N N . GLU A 1 115 ? -10.342 3.608 10.759 1.00 96.06 115 GLU A N 1
ATOM 869 C CA . GLU A 1 115 ? -10.497 4.016 9.359 1.00 96.06 115 GLU A CA 1
ATOM 870 C C . GLU A 1 115 ? -9.242 4.717 8.819 1.00 96.06 115 GLU A C 1
ATOM 872 O O . GLU A 1 115 ? -8.743 4.368 7.750 1.00 96.06 115 GLU A O 1
ATOM 877 N N . ASP A 1 116 ? -8.651 5.625 9.598 1.00 96.56 116 ASP A N 1
ATOM 878 C CA . ASP A 1 116 ? -7.394 6.292 9.250 1.00 96.56 116 ASP A CA 1
ATOM 879 C C . ASP A 1 116 ? -6.257 5.274 9.070 1.00 96.56 116 ASP A C 1
ATOM 881 O O . ASP A 1 116 ? -5.411 5.404 8.178 1.00 96.56 116 ASP A O 1
ATOM 885 N N . GLN A 1 117 ? -6.221 4.236 9.911 1.00 97.44 117 GLN A N 1
ATOM 886 C CA . GLN A 1 117 ? -5.219 3.183 9.806 1.00 97.44 117 GLN A CA 1
ATOM 887 C C . GLN A 1 117 ? -5.479 2.251 8.610 1.00 97.44 117 GLN A C 1
ATOM 889 O O . GLN A 1 117 ? -4.514 1.867 7.945 1.00 97.44 117 GLN A O 1
ATOM 894 N N . LYS A 1 118 ? -6.739 1.935 8.278 1.00 97.31 118 LYS A N 1
ATOM 895 C CA . LYS A 1 118 ? -7.097 1.225 7.035 1.00 97.31 118 LYS A CA 1
ATOM 896 C C . LYS A 1 118 ? -6.650 2.011 5.808 1.00 97.31 118 LYS A C 1
ATOM 898 O O . LYS A 1 118 ? -5.959 1.457 4.958 1.00 97.31 118 LYS A O 1
ATOM 903 N N . GLY A 1 119 ? -6.924 3.316 5.773 1.00 97.94 119 GLY A N 1
ATOM 904 C CA . GLY A 1 119 ? -6.491 4.192 4.684 1.00 97.94 119 GLY A CA 1
ATOM 905 C C . GLY A 1 119 ? -4.972 4.179 4.475 1.00 97.94 119 GLY A C 1
ATOM 906 O O . GLY A 1 119 ? -4.502 4.154 3.337 1.00 97.94 119 GLY A O 1
ATOM 907 N N . LYS A 1 120 ? -4.181 4.116 5.557 1.00 97.50 120 LYS A N 1
ATOM 908 C CA . LYS A 1 120 ? -2.718 3.941 5.467 1.00 97.50 120 LYS A CA 1
ATOM 909 C C . LYS A 1 120 ? -2.325 2.582 4.889 1.00 97.50 120 LYS A C 1
ATOM 911 O O . LYS A 1 120 ? -1.407 2.529 4.074 1.00 97.50 120 LYS A O 1
ATOM 916 N N . VAL A 1 121 ? -2.989 1.500 5.301 1.00 98.38 121 VAL A N 1
ATOM 917 C CA . VAL A 1 121 ? -2.741 0.154 4.754 1.00 98.38 121 VAL A CA 1
ATOM 918 C C . VAL A 1 121 ? -3.051 0.119 3.257 1.00 98.38 121 VAL A C 1
ATOM 920 O O . VAL A 1 121 ? -2.227 -0.371 2.486 1.00 98.38 121 VAL A O 1
ATOM 923 N N . ASP A 1 122 ? -4.175 0.695 2.836 1.00 98.44 122 ASP A N 1
ATOM 924 C CA . ASP A 1 122 ? -4.579 0.748 1.428 1.00 98.44 122 ASP A CA 1
ATOM 925 C C . ASP A 1 122 ? -3.603 1.566 0.578 1.00 98.44 122 ASP A C 1
ATOM 927 O O . ASP A 1 122 ? -3.235 1.164 -0.531 1.00 98.44 122 ASP A O 1
ATOM 931 N N . LEU A 1 123 ? -3.147 2.706 1.104 1.00 98.38 123 LEU A N 1
ATOM 932 C CA . LEU A 1 123 ? -2.149 3.541 0.445 1.00 98.38 123 LEU A CA 1
ATOM 933 C C . LEU A 1 123 ? -0.821 2.792 0.289 1.00 98.38 123 LEU A C 1
ATOM 935 O O . LEU A 1 123 ? -0.299 2.720 -0.822 1.00 98.38 123 LEU A O 1
ATOM 939 N N . LEU A 1 124 ? -0.310 2.171 1.357 1.00 98.44 124 LEU A N 1
ATOM 940 C CA . LEU A 1 124 ? 0.937 1.400 1.308 1.00 98.44 124 LEU A CA 1
ATOM 941 C C . LEU A 1 124 ? 0.828 0.191 0.373 1.00 98.44 124 LEU A C 1
ATOM 943 O O . LEU A 1 124 ? 1.759 -0.077 -0.384 1.00 98.44 124 LEU A O 1
ATOM 947 N N . SER A 1 125 ? -0.316 -0.498 0.366 1.00 98.31 125 SER A N 1
ATOM 948 C CA . SER A 1 125 ? -0.581 -1.591 -0.574 1.00 98.31 125 SER A CA 1
ATOM 949 C C . SER A 1 125 ? -0.500 -1.108 -2.019 1.00 98.31 125 SER A C 1
ATOM 951 O O . SER A 1 125 ? 0.188 -1.713 -2.838 1.00 98.31 125 SER A O 1
ATOM 953 N N . ARG A 1 126 ? -1.135 0.028 -2.328 1.00 98.50 126 ARG A N 1
ATOM 954 C CA . ARG A 1 126 ? -1.086 0.613 -3.670 1.00 98.50 126 ARG A CA 1
ATOM 955 C C . ARG A 1 126 ? 0.329 1.023 -4.064 1.00 98.50 126 ARG A C 1
ATOM 957 O O . ARG A 1 126 ? 0.704 0.860 -5.221 1.00 98.50 126 ARG A O 1
ATOM 964 N N . GLU A 1 127 ? 1.112 1.563 -3.137 1.00 97.94 127 GLU A N 1
ATOM 965 C CA . GLU A 1 127 ? 2.500 1.938 -3.410 1.00 97.94 127 GLU A CA 1
ATOM 966 C C . GLU A 1 127 ? 3.387 0.730 -3.726 1.00 97.94 127 GLU A C 1
ATOM 968 O O . GLU A 1 127 ? 4.223 0.818 -4.626 1.00 97.94 127 GLU A O 1
ATOM 973 N N . VAL A 1 128 ? 3.196 -0.394 -3.029 1.00 98.44 128 VAL A N 1
ATOM 974 C CA . VAL A 1 128 ? 3.885 -1.653 -3.351 1.00 98.44 128 VAL A CA 1
ATOM 975 C C . VAL A 1 128 ? 3.504 -2.120 -4.757 1.00 98.44 128 VAL A C 1
ATOM 977 O O . VAL A 1 128 ? 4.393 -2.411 -5.560 1.00 98.44 128 VAL A O 1
ATOM 980 N N . ASP A 1 129 ? 2.213 -2.112 -5.095 1.00 98.38 129 ASP A N 1
ATOM 981 C CA . ASP A 1 129 ? 1.733 -2.507 -6.426 1.00 98.38 129 ASP A CA 1
ATOM 982 C C . ASP A 1 129 ? 2.290 -1.605 -7.537 1.00 98.38 129 ASP A C 1
ATOM 984 O O . ASP A 1 129 ? 2.627 -2.074 -8.628 1.00 98.38 129 ASP A O 1
ATOM 988 N N . VAL A 1 130 ? 2.391 -0.297 -7.276 1.00 98.44 130 VAL A N 1
ATOM 989 C CA . VAL A 1 130 ? 2.979 0.669 -8.211 1.00 98.44 130 VAL A CA 1
ATOM 990 C C . VAL A 1 130 ? 4.453 0.357 -8.439 1.00 98.44 130 VAL A C 1
ATOM 992 O O . VAL A 1 130 ? 4.842 0.211 -9.594 1.00 98.44 130 VAL A O 1
ATOM 995 N N . LEU A 1 131 ? 5.250 0.161 -7.385 1.00 97.94 131 LEU A N 1
ATOM 996 C CA . LEU A 1 131 ? 6.674 -0.169 -7.532 1.00 97.94 131 LEU A CA 1
ATOM 997 C C . LEU A 1 131 ? 6.890 -1.497 -8.266 1.00 97.94 131 LEU A C 1
ATOM 999 O O . LEU A 1 131 ? 7.772 -1.602 -9.120 1.00 97.94 131 LEU A O 1
ATOM 1003 N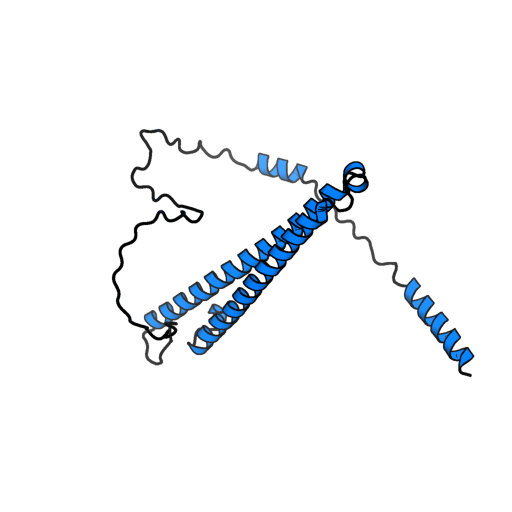 N . GLN A 1 132 ? 6.068 -2.508 -7.978 1.00 98.06 132 GLN A N 1
ATOM 1004 C CA . GLN A 1 132 ? 6.119 -3.782 -8.693 1.00 98.06 132 GLN A CA 1
ATOM 1005 C C . GLN A 1 132 ? 5.795 -3.605 -10.180 1.00 98.06 132 GLN A C 1
ATOM 1007 O O . GLN A 1 132 ? 6.504 -4.142 -11.033 1.00 98.06 132 GLN A O 1
ATOM 1012 N N . ARG A 1 133 ? 4.753 -2.834 -10.515 1.00 98.31 133 ARG A N 1
ATOM 1013 C CA . ARG A 1 133 ? 4.378 -2.558 -11.908 1.00 98.31 133 ARG A CA 1
ATOM 1014 C C . ARG A 1 133 ? 5.446 -1.744 -12.630 1.00 98.31 133 ARG A C 1
ATOM 1016 O O . ARG A 1 133 ? 5.769 -2.066 -13.769 1.00 98.31 133 ARG A O 1
ATOM 1023 N N . GLU A 1 134 ? 5.995 -0.722 -11.985 1.00 97.00 134 GLU A N 1
ATOM 1024 C CA . GLU A 1 134 ? 7.075 0.096 -12.537 1.00 97.00 134 GLU A CA 1
ATOM 1025 C C . GLU A 1 134 ? 8.304 -0.751 -12.856 1.00 97.00 134 GLU A C 1
ATOM 1027 O O . GLU A 1 134 ? 8.828 -0.649 -13.964 1.00 97.00 134 GLU A O 1
ATOM 1032 N N . LEU A 1 135 ? 8.702 -1.655 -11.954 1.00 97.38 135 LEU A N 1
ATOM 1033 C CA . LEU A 1 135 ? 9.782 -2.606 -12.210 1.00 97.38 135 LEU A CA 1
ATOM 1034 C C . LEU A 1 135 ? 9.509 -3.451 -13.465 1.00 97.38 135 LEU A C 1
ATOM 1036 O O . LEU A 1 135 ? 10.396 -3.607 -14.305 1.00 97.38 135 LEU A O 1
ATOM 1040 N N . GLN A 1 136 ? 8.289 -3.975 -13.625 1.00 96.38 136 GLN A N 1
ATOM 1041 C CA . GLN A 1 136 ? 7.929 -4.769 -14.807 1.00 96.38 136 GLN A CA 1
ATOM 1042 C C . GLN A 1 136 ? 7.955 -3.941 -16.095 1.00 96.38 136 GLN A C 1
ATOM 1044 O O . GLN A 1 136 ? 8.482 -4.406 -17.104 1.00 96.38 136 GLN A O 1
ATOM 1049 N N . VAL A 1 137 ? 7.433 -2.711 -16.061 1.00 96.69 137 VAL A N 1
ATOM 1050 C CA . VAL A 1 137 ? 7.457 -1.797 -17.214 1.00 96.69 137 VAL A CA 1
ATOM 1051 C C . VAL A 1 137 ? 8.896 -1.460 -17.593 1.00 96.69 137 VAL A C 1
ATOM 1053 O O . VAL A 1 137 ? 9.270 -1.626 -18.747 1.00 96.69 137 VAL A O 1
ATOM 1056 N N . LYS A 1 138 ? 9.744 -1.095 -16.627 1.00 93.88 138 LYS A N 1
ATOM 1057 C CA . LYS A 1 138 ? 11.161 -0.784 -16.869 1.00 93.88 138 LYS A CA 1
ATOM 1058 C C . LYS A 1 138 ? 11.929 -1.974 -17.435 1.00 93.88 138 LYS A C 1
ATOM 1060 O O . LYS A 1 138 ? 12.704 -1.822 -18.379 1.00 93.88 138 LYS A O 1
ATOM 1065 N N . LYS A 1 139 ? 11.667 -3.173 -16.912 1.00 93.94 139 LYS A N 1
ATOM 1066 C CA . LYS A 1 139 ? 12.244 -4.412 -17.436 1.00 93.94 139 LYS A CA 1
ATOM 1067 C C . LYS A 1 139 ? 11.779 -4.693 -18.865 1.00 93.94 139 LYS A C 1
ATOM 1069 O O . LYS A 1 139 ? 12.586 -5.116 -19.692 1.00 93.94 139 LYS A O 1
ATOM 1074 N N . ALA A 1 140 ? 10.503 -4.467 -19.173 1.00 94.12 140 ALA A N 1
ATOM 1075 C CA . ALA A 1 140 ? 9.974 -4.611 -20.526 1.00 94.12 140 ALA A CA 1
ATOM 1076 C C . ALA A 1 140 ? 10.592 -3.579 -21.483 1.00 94.12 140 ALA A C 1
ATOM 1078 O O . ALA A 1 140 ? 11.042 -3.957 -22.561 1.00 94.12 140 ALA A O 1
ATOM 1079 N N . ASP A 1 141 ? 10.707 -2.317 -21.067 1.00 93.12 141 ASP A N 1
ATOM 1080 C CA . ASP A 1 141 ? 11.335 -1.244 -21.843 1.00 93.12 141 ASP A CA 1
ATOM 1081 C C . ASP A 1 141 ? 12.800 -1.565 -22.161 1.00 93.12 141 ASP A C 1
ATOM 1083 O O . ASP A 1 141 ? 13.233 -1.425 -23.307 1.00 93.12 141 ASP A O 1
ATOM 1087 N N . PHE A 1 142 ? 13.560 -2.052 -21.175 1.00 92.19 142 PHE A N 1
ATOM 1088 C CA . PHE A 1 142 ? 14.946 -2.475 -21.369 1.00 92.19 142 PHE A CA 1
ATOM 1089 C C . PHE A 1 142 ? 15.059 -3.631 -22.376 1.00 92.19 142 PHE A C 1
ATOM 1091 O O . PHE A 1 142 ? 15.874 -3.564 -23.296 1.00 92.19 142 PHE A O 1
ATOM 1098 N N . ASN A 1 143 ? 14.209 -4.655 -22.250 1.00 90.38 143 ASN A N 1
ATOM 1099 C CA . ASN A 1 143 ? 14.224 -5.827 -23.133 1.00 90.38 143 ASN A CA 1
ATOM 1100 C C . ASN A 1 143 ? 13.582 -5.579 -24.510 1.00 90.38 143 ASN A C 1
ATOM 1102 O O . ASN A 1 143 ? 13.808 -6.355 -25.436 1.00 90.38 143 ASN A O 1
ATOM 1106 N N . SER A 1 144 ? 12.806 -4.503 -24.674 1.00 94.00 144 SER A N 1
ATOM 1107 C CA . SER A 1 144 ? 12.183 -4.142 -25.956 1.00 94.00 144 SER A CA 1
ATOM 1108 C C . SER A 1 144 ? 13.210 -3.760 -27.028 1.00 94.00 144 SER A C 1
ATOM 1110 O O . SER A 1 144 ? 12.939 -3.876 -28.223 1.00 94.00 144 SER A O 1
ATOM 1112 N N . SER A 1 145 ? 14.409 -3.332 -26.616 1.00 90.94 145 SER A N 1
ATOM 1113 C CA . SER A 1 145 ? 15.497 -2.961 -27.514 1.00 90.94 145 SER A CA 1
ATOM 1114 C C . SER A 1 145 ? 16.608 -4.005 -27.484 1.00 90.94 145 SER A C 1
ATOM 1116 O O . SER A 1 145 ? 17.504 -3.959 -26.642 1.00 90.94 145 SER A O 1
ATOM 1118 N N . THR A 1 146 ? 16.614 -4.900 -28.475 1.00 88.06 146 THR A N 1
ATOM 1119 C CA . THR A 1 146 ? 17.657 -5.930 -28.625 1.00 88.06 146 THR A CA 1
ATOM 1120 C C . THR A 1 146 ? 19.067 -5.334 -28.659 1.00 88.06 146 THR A C 1
ATOM 1122 O O . THR A 1 146 ? 19.986 -5.900 -28.076 1.00 88.06 146 THR A O 1
ATOM 1125 N N . ALA A 1 147 ? 19.246 -4.163 -29.282 1.00 89.56 147 ALA A N 1
ATOM 1126 C CA . ALA A 1 147 ? 20.539 -3.479 -29.317 1.00 89.56 147 ALA A CA 1
ATOM 1127 C C . ALA A 1 147 ? 21.038 -3.101 -27.910 1.00 89.56 147 ALA A C 1
ATOM 1129 O O . ALA A 1 147 ? 22.205 -3.336 -27.599 1.00 89.56 147 ALA A O 1
ATOM 1130 N N . ARG A 1 148 ? 20.158 -2.575 -27.043 1.00 86.69 148 ARG A N 1
ATOM 1131 C CA . ARG A 1 148 ? 20.509 -2.225 -25.656 1.00 86.69 148 ARG A CA 1
ATOM 1132 C C . ARG A 1 148 ? 20.849 -3.465 -24.837 1.00 86.69 148 ARG A C 1
ATOM 1134 O O . ARG A 1 148 ? 21.860 -3.463 -24.142 1.00 86.69 148 ARG A O 1
ATOM 1141 N N . THR A 1 149 ? 20.058 -4.529 -24.960 1.00 88.62 149 THR A N 1
ATOM 1142 C CA . THR A 1 149 ? 20.286 -5.774 -24.213 1.00 88.62 149 THR A CA 1
ATOM 1143 C C . THR A 1 149 ? 21.573 -6.484 -24.642 1.00 88.62 149 THR A C 1
ATOM 1145 O O . THR A 1 149 ? 22.277 -7.021 -23.795 1.00 88.62 149 THR A O 1
ATOM 1148 N N . VAL A 1 150 ? 21.926 -6.472 -25.933 1.00 91.88 150 VAL A N 1
ATOM 1149 C CA . VAL A 1 150 ? 23.171 -7.098 -26.423 1.00 91.88 150 VAL A CA 1
ATOM 1150 C C . VAL A 1 150 ? 24.407 -6.281 -26.036 1.00 91.88 150 VAL A C 1
ATOM 1152 O O . VAL A 1 150 ? 25.420 -6.860 -25.652 1.00 91.88 150 VAL A O 1
ATOM 1155 N N . GLN A 1 151 ? 24.340 -4.948 -26.120 1.00 91.88 151 GLN A N 1
ATOM 1156 C CA . GLN A 1 151 ? 25.474 -4.077 -25.781 1.00 91.88 151 GLN A CA 1
ATOM 1157 C C . GLN A 1 151 ? 25.706 -3.965 -24.273 1.00 91.88 151 GLN A C 1
ATOM 1159 O O . GLN A 1 151 ? 26.844 -3.810 -23.838 1.00 91.88 151 GLN A O 1
ATOM 1164 N N . ASN A 1 152 ? 24.641 -4.034 -23.475 1.00 90.62 152 ASN A N 1
ATOM 1165 C CA . ASN A 1 152 ? 24.723 -3.907 -22.029 1.00 90.62 152 ASN A CA 1
ATOM 1166 C C . ASN A 1 152 ? 23.787 -4.905 -21.330 1.00 90.62 152 ASN A C 1
ATOM 1168 O O . ASN A 1 152 ? 22.771 -4.495 -20.774 1.00 90.62 152 ASN A O 1
ATOM 1172 N N . PRO A 1 153 ? 24.110 -6.210 -21.316 1.00 86.00 153 PRO A N 1
ATOM 1173 C CA . PRO A 1 153 ? 23.210 -7.253 -20.812 1.00 86.00 153 PRO A CA 1
ATOM 1174 C C . PRO A 1 153 ? 22.873 -7.143 -19.319 1.00 86.00 153 PRO A C 1
ATOM 1176 O O . PRO A 1 153 ? 21.865 -7.695 -18.894 1.00 86.00 153 PRO A O 1
ATOM 1179 N N . ARG A 1 154 ? 23.687 -6.427 -18.534 1.00 91.19 154 ARG A N 1
ATOM 1180 C CA . ARG A 1 154 ? 23.473 -6.166 -17.097 1.00 91.19 154 ARG A CA 1
ATOM 1181 C C . ARG A 1 154 ? 23.080 -4.721 -16.799 1.00 91.19 154 ARG A C 1
ATOM 1183 O O . ARG A 1 154 ? 23.079 -4.301 -15.648 1.00 91.19 154 ARG A O 1
ATOM 1190 N N . GLY A 1 155 ? 22.737 -3.950 -17.831 1.00 89.38 155 GLY A N 1
ATOM 1191 C CA . GLY A 1 155 ? 22.457 -2.520 -17.706 1.00 89.38 155 GLY A CA 1
ATOM 1192 C C . GLY A 1 155 ? 21.277 -2.172 -16.805 1.00 89.38 155 GLY A C 1
ATOM 1193 O O . GLY A 1 155 ? 21.153 -1.021 -16.409 1.00 89.38 155 GLY A O 1
ATOM 1194 N N . PHE A 1 156 ? 20.432 -3.153 -16.481 1.00 92.00 156 PHE A N 1
ATOM 1195 C CA . PHE A 1 156 ? 19.267 -2.988 -15.620 1.00 92.00 156 PHE A CA 1
ATOM 1196 C C . PHE A 1 156 ? 19.447 -3.587 -14.214 1.00 92.00 156 PHE A C 1
ATOM 1198 O O . PHE A 1 156 ? 18.605 -3.358 -13.351 1.00 92.00 156 PHE A O 1
ATOM 1205 N N . ASP A 1 157 ? 20.535 -4.317 -13.942 1.00 93.62 157 ASP A N 1
ATOM 1206 C CA . ASP A 1 157 ? 20.696 -5.077 -12.691 1.00 93.62 157 ASP A CA 1
ATOM 1207 C C . ASP A 1 157 ? 20.686 -4.164 -11.452 1.00 93.62 157 ASP A C 1
ATOM 1209 O O . ASP A 1 157 ? 20.052 -4.481 -10.444 1.00 93.62 157 ASP A O 1
ATOM 1213 N N . GLU A 1 158 ? 21.349 -3.006 -11.530 1.00 93.94 158 GLU A N 1
ATOM 1214 C CA . GLU A 1 158 ? 21.387 -2.031 -10.433 1.00 93.94 158 GLU A CA 1
ATOM 1215 C C . GLU A 1 158 ? 20.018 -1.392 -10.168 1.00 93.94 158 GLU A C 1
ATOM 1217 O O . GLU A 1 158 ? 19.629 -1.198 -9.015 1.00 93.94 158 GLU A O 1
ATOM 1222 N N . GLU A 1 159 ? 19.279 -1.055 -11.227 1.00 93.56 159 GLU A N 1
ATOM 1223 C CA . GLU A 1 159 ? 17.928 -0.500 -11.117 1.00 93.56 159 GLU A CA 1
ATOM 1224 C C . GLU A 1 159 ? 16.962 -1.553 -10.568 1.00 93.56 159 GLU A C 1
ATOM 1226 O O . GLU A 1 159 ? 16.208 -1.269 -9.637 1.00 93.56 159 GLU A O 1
ATOM 1231 N N . GLU A 1 160 ? 17.038 -2.792 -11.061 1.00 95.56 160 GLU A N 1
ATOM 1232 C CA . GLU A 1 160 ? 16.259 -3.922 -10.552 1.00 95.56 160 GLU A CA 1
ATOM 1233 C C . GLU A 1 160 ? 16.541 -4.171 -9.063 1.00 95.56 160 GLU A C 1
ATOM 1235 O O . GLU A 1 160 ? 15.601 -4.378 -8.291 1.00 95.56 160 GLU A O 1
ATOM 1240 N N . ALA A 1 161 ? 17.803 -4.107 -8.629 1.00 97.25 161 ALA A N 1
ATOM 1241 C CA . ALA A 1 161 ? 18.166 -4.236 -7.220 1.00 97.25 161 ALA A CA 1
ATOM 1242 C C . ALA A 1 161 ? 17.569 -3.107 -6.362 1.00 97.25 161 ALA A C 1
ATOM 1244 O O . ALA A 1 161 ? 16.985 -3.387 -5.312 1.00 97.25 161 ALA A O 1
ATOM 1245 N N . LYS A 1 162 ? 17.639 -1.851 -6.829 1.00 97.00 162 LYS A N 1
ATOM 1246 C CA . LYS A 1 162 ? 17.042 -0.691 -6.140 1.00 97.00 162 LYS A CA 1
ATOM 1247 C C . LYS A 1 162 ? 15.528 -0.837 -5.992 1.00 97.00 162 LYS A C 1
ATOM 1249 O O . LYS A 1 162 ? 15.011 -0.682 -4.888 1.00 97.00 162 LYS A O 1
ATOM 1254 N N . TYR A 1 163 ? 14.822 -1.189 -7.068 1.00 97.56 163 TYR A N 1
ATOM 1255 C CA . TYR A 1 163 ? 13.374 -1.414 -7.020 1.00 97.56 163 TYR A CA 1
ATOM 1256 C C . TYR A 1 163 ? 13.009 -2.567 -6.079 1.00 97.56 163 TYR A C 1
ATOM 1258 O O . TYR A 1 163 ? 12.089 -2.431 -5.277 1.00 97.56 163 TYR A O 1
ATOM 1266 N N . LYS A 1 164 ? 13.744 -3.686 -6.117 1.00 97.56 164 LYS A N 1
ATOM 1267 C CA . LYS A 1 164 ? 13.516 -4.816 -5.201 1.00 97.56 164 LYS A CA 1
ATOM 1268 C C . LYS A 1 164 ? 13.702 -4.425 -3.740 1.00 97.56 164 LYS A C 1
ATOM 1270 O O . LYS A 1 164 ? 12.888 -4.822 -2.910 1.00 97.56 164 LYS A O 1
ATOM 1275 N N . GLN A 1 165 ? 14.733 -3.640 -3.435 1.00 98.31 165 GLN A N 1
ATOM 1276 C CA . GLN A 1 165 ? 14.958 -3.139 -2.084 1.00 98.31 165 GLN A CA 1
ATOM 1277 C C . GLN A 1 165 ? 13.805 -2.231 -1.637 1.00 98.31 165 GLN A C 1
ATOM 1279 O O . GLN A 1 165 ? 13.227 -2.466 -0.583 1.00 98.31 165 GLN A O 1
ATOM 1284 N N . GLN A 1 166 ? 13.395 -1.267 -2.467 1.00 98.06 166 GLN A N 1
ATOM 1285 C CA . GLN A 1 166 ? 12.268 -0.382 -2.153 1.00 98.06 166 GLN A CA 1
ATOM 1286 C C . GLN A 1 166 ? 10.954 -1.148 -1.952 1.00 98.06 166 GLN A C 1
ATOM 1288 O O . GLN A 1 166 ? 10.185 -0.821 -1.049 1.00 98.06 166 GLN A O 1
ATOM 1293 N N . ILE A 1 167 ? 10.695 -2.176 -2.766 1.00 98.31 167 ILE A N 1
ATOM 1294 C CA . ILE A 1 167 ? 9.530 -3.053 -2.605 1.00 98.31 167 ILE A CA 1
ATOM 1295 C C . ILE A 1 167 ? 9.608 -3.791 -1.266 1.00 98.31 167 ILE A C 1
ATOM 1297 O O . ILE A 1 167 ? 8.617 -3.813 -0.544 1.00 98.31 167 ILE A O 1
ATOM 1301 N N . ALA A 1 168 ? 10.762 -4.363 -0.912 1.00 98.50 168 ALA A N 1
ATOM 1302 C CA . ALA A 1 168 ? 10.940 -5.073 0.353 1.00 98.50 168 ALA A CA 1
ATOM 1303 C C . ALA A 1 168 ? 10.764 -4.145 1.567 1.00 98.50 168 ALA A C 1
ATOM 1305 O O . ALA A 1 168 ? 10.047 -4.487 2.509 1.00 98.50 168 ALA A O 1
ATOM 1306 N N . ASP A 1 169 ? 11.354 -2.951 1.517 1.00 98.25 169 ASP A N 1
ATOM 1307 C CA . ASP A 1 169 ? 11.248 -1.952 2.578 1.00 98.25 169 ASP A CA 1
ATOM 1308 C C . ASP A 1 169 ? 9.792 -1.492 2.753 1.00 98.25 169 ASP A C 1
ATOM 1310 O O . ASP A 1 169 ? 9.275 -1.480 3.872 1.00 98.25 169 ASP A O 1
ATOM 1314 N N . LYS A 1 170 ? 9.079 -1.190 1.657 1.00 97.94 170 LYS A N 1
ATOM 1315 C CA . LYS A 1 170 ? 7.656 -0.819 1.727 1.00 97.94 170 LYS A CA 1
ATOM 1316 C C . LYS A 1 170 ? 6.758 -1.975 2.144 1.00 97.94 170 LYS A C 1
ATOM 1318 O O . LYS A 1 170 ? 5.806 -1.745 2.885 1.00 97.94 170 LYS A O 1
ATOM 1323 N N . GLN A 1 171 ? 7.060 -3.201 1.723 1.00 98.38 171 GLN A N 1
ATOM 1324 C CA . GLN A 1 171 ? 6.325 -4.389 2.148 1.00 98.38 171 GLN A CA 1
ATOM 1325 C C . GLN A 1 171 ? 6.419 -4.568 3.665 1.00 98.38 171 GLN A C 1
ATOM 1327 O O . GLN A 1 171 ? 5.405 -4.786 4.321 1.00 98.38 171 GLN A O 1
ATOM 1332 N N . LYS A 1 172 ? 7.610 -4.376 4.241 1.00 98.50 172 LYS A N 1
ATOM 1333 C CA . LYS A 1 172 ? 7.793 -4.408 5.693 1.00 98.50 172 LYS A CA 1
ATOM 1334 C C . LYS A 1 172 ? 6.941 -3.345 6.398 1.00 98.50 172 LYS A C 1
ATOM 1336 O O . LYS A 1 172 ? 6.259 -3.656 7.370 1.00 98.50 172 LYS A O 1
ATOM 1341 N N . VAL A 1 173 ? 6.934 -2.111 5.890 1.00 98.06 173 VAL A N 1
ATOM 1342 C CA . VAL A 1 173 ? 6.120 -1.017 6.454 1.00 98.06 173 VAL A CA 1
ATOM 1343 C C . VAL A 1 173 ? 4.618 -1.308 6.334 1.00 98.06 173 VAL A C 1
ATOM 1345 O O . VAL A 1 173 ? 3.857 -1.025 7.259 1.00 98.06 173 VAL A O 1
ATOM 1348 N N . LEU A 1 174 ? 4.184 -1.901 5.221 1.00 98.50 174 LEU A N 1
ATOM 1349 C CA . LEU A 1 174 ? 2.811 -2.355 5.002 1.00 98.50 174 LEU A CA 1
ATOM 1350 C C . LEU A 1 174 ? 2.421 -3.418 6.039 1.00 98.50 174 LEU A C 1
ATOM 1352 O O . LEU A 1 174 ? 1.365 -3.307 6.667 1.00 98.50 174 LEU A O 1
ATOM 1356 N N . ASP A 1 175 ? 3.272 -4.417 6.261 1.00 98.38 175 ASP A N 1
ATOM 1357 C CA . ASP A 1 175 ? 3.011 -5.491 7.221 1.00 98.38 175 ASP A CA 1
ATOM 1358 C C . ASP A 1 175 ? 2.968 -4.960 8.664 1.00 98.38 175 ASP A C 1
ATOM 1360 O O . ASP A 1 175 ? 2.068 -5.312 9.430 1.00 98.38 175 ASP A O 1
ATOM 1364 N N . GLU A 1 176 ? 3.848 -4.020 9.020 1.00 98.06 176 GLU A N 1
ATOM 1365 C CA . GLU A 1 176 ? 3.779 -3.297 10.296 1.00 98.06 176 GLU A CA 1
ATOM 1366 C C . GLU A 1 176 ? 2.475 -2.489 10.433 1.00 98.06 176 GLU A C 1
ATOM 1368 O O . GLU A 1 176 ? 1.855 -2.471 11.501 1.00 98.06 176 GLU A O 1
ATOM 1373 N N . ALA A 1 177 ? 2.021 -1.834 9.360 1.00 97.81 177 ALA A N 1
ATOM 1374 C CA . ALA A 1 177 ? 0.771 -1.079 9.355 1.00 97.81 177 ALA A CA 1
ATOM 1375 C C . ALA A 1 177 ? -0.460 -1.987 9.509 1.00 97.81 177 ALA A C 1
ATOM 1377 O O . ALA A 1 177 ? -1.394 -1.606 10.220 1.00 97.81 177 ALA A O 1
ATOM 1378 N N . LYS A 1 178 ? -0.446 -3.187 8.913 1.00 98.06 178 LYS A N 1
ATOM 1379 C CA . LYS A 1 178 ? -1.461 -4.238 9.120 1.00 98.06 178 LYS A CA 1
ATOM 1380 C C . LYS A 1 178 ? -1.434 -4.800 10.542 1.00 98.06 178 LYS A C 1
ATOM 1382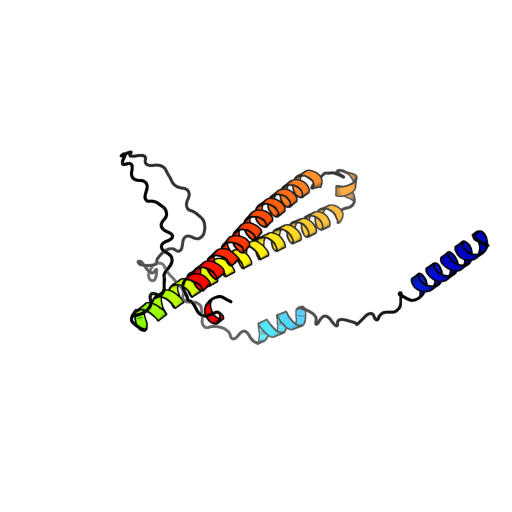 O O . LYS A 1 178 ? -2.491 -5.073 11.114 1.00 98.06 178 LYS A O 1
ATOM 1387 N N . GLY A 1 179 ? -0.247 -4.937 11.132 1.00 97.69 179 GLY A N 1
ATOM 1388 C CA . GLY A 1 179 ? -0.089 -5.300 12.541 1.00 97.69 179 GLY A CA 1
ATOM 1389 C C . GLY A 1 179 ? -0.771 -4.285 13.462 1.00 97.69 179 GLY A C 1
ATOM 1390 O O . GLY A 1 179 ? -1.631 -4.657 14.258 1.00 97.69 179 GLY A O 1
ATOM 1391 N N . LYS A 1 180 ? -0.481 -2.991 13.270 1.00 96.00 180 LYS A N 1
ATOM 1392 C CA . LYS A 1 180 ? -1.144 -1.879 13.987 1.00 96.00 180 LYS A CA 1
ATOM 1393 C C . LYS A 1 180 ? -2.654 -1.827 13.725 1.00 96.00 180 LYS A C 1
ATOM 1395 O O . LYS A 1 180 ? -3.420 -1.577 14.647 1.00 96.00 180 LYS A O 1
ATOM 1400 N N . LEU A 1 181 ? -3.051 -2.133 12.484 1.00 96.69 181 LEU A N 1
ATOM 1401 C CA . LEU A 1 181 ? -4.363 -2.643 12.062 1.00 96.69 181 LEU A CA 1
ATOM 1402 C C . LEU A 1 181 ? -5.100 -3.398 13.166 1.00 96.69 181 LEU A C 1
ATOM 1404 O O . LEU A 1 181 ? -6.045 -2.942 13.816 1.00 96.69 181 LEU A O 1
ATOM 1408 N N . THR A 1 182 ? -4.586 -4.603 13.327 1.00 96.31 182 THR A N 1
ATOM 1409 C CA . THR A 1 182 ? -5.121 -5.636 14.200 1.00 96.31 182 THR A CA 1
ATOM 1410 C C . THR A 1 182 ? -5.058 -5.198 15.661 1.00 96.31 182 THR A C 1
ATOM 1412 O O . THR A 1 182 ? -5.990 -5.442 16.423 1.00 96.31 182 THR A O 1
ATOM 1415 N N . GLU A 1 183 ? -3.989 -4.502 16.054 1.00 95.25 183 GLU A N 1
ATOM 1416 C CA . GLU A 1 183 ? -3.828 -3.987 17.411 1.00 95.25 183 GLU A CA 1
ATOM 1417 C C . GLU A 1 183 ? -4.919 -2.969 17.776 1.00 95.25 183 GLU A C 1
ATOM 1419 O O . GLU A 1 183 ? -5.553 -3.121 18.819 1.00 95.25 183 GLU A O 1
ATOM 1424 N N . PHE A 1 184 ? -5.222 -1.995 16.911 1.00 92.38 184 PHE A N 1
ATOM 1425 C CA . PHE A 1 184 ? -6.306 -1.038 17.163 1.00 92.38 184 PHE A CA 1
ATOM 1426 C C . PHE A 1 184 ? -7.682 -1.698 17.189 1.00 92.38 184 PHE A C 1
ATOM 1428 O O . PHE A 1 184 ? -8.508 -1.353 18.034 1.00 92.38 184 PHE A O 1
ATOM 1435 N N . GLN A 1 185 ? -7.934 -2.672 16.315 1.00 93.94 185 GLN A N 1
ATOM 1436 C CA . GLN A 1 185 ? -9.182 -3.436 16.344 1.00 93.94 185 GLN A CA 1
ATOM 1437 C C . GLN A 1 185 ? -9.339 -4.210 17.660 1.00 93.94 185 GLN A C 1
ATOM 1439 O O . GLN A 1 185 ? -10.428 -4.235 18.240 1.00 93.94 185 GLN A O 1
ATOM 1444 N N . GLU A 1 186 ? -8.255 -4.798 18.167 1.00 94.75 186 GLU A N 1
ATOM 1445 C CA . GLU A 1 186 ? -8.246 -5.541 19.425 1.00 94.75 186 GLU A CA 1
ATOM 1446 C C . GLU A 1 186 ? -8.357 -4.618 20.648 1.00 94.75 186 GLU A C 1
ATOM 1448 O O . GLU A 1 186 ? -9.089 -4.927 21.589 1.00 94.75 186 GLU A O 1
ATOM 1453 N N . GLN A 1 187 ? -7.696 -3.459 20.641 1.00 91.38 187 GLN A N 1
ATOM 1454 C CA . GLN A 1 187 ? -7.859 -2.447 21.687 1.00 91.38 187 GLN A CA 1
ATOM 1455 C C . GLN A 1 187 ? -9.294 -1.912 21.718 1.00 91.38 187 GLN A C 1
ATOM 1457 O O . GLN A 1 187 ? -9.919 -1.895 22.775 1.00 91.38 187 GLN A O 1
ATOM 1462 N N . ALA A 1 188 ? -9.868 -1.584 20.560 1.00 91.50 188 ALA A N 1
ATOM 1463 C CA . ALA A 1 188 ? -11.257 -1.155 20.464 1.00 91.50 188 ALA A CA 1
ATOM 1464 C C . ALA A 1 188 ? -12.226 -2.259 20.940 1.00 91.50 188 ALA A C 1
ATOM 1466 O O . ALA A 1 188 ? -13.228 -1.966 21.596 1.00 91.50 188 ALA A O 1
ATOM 1467 N N . ARG A 1 189 ? -11.918 -3.542 20.679 1.00 92.38 189 ARG A N 1
ATOM 1468 C CA . ARG A 1 189 ? -12.677 -4.686 21.216 1.00 92.38 189 ARG A CA 1
ATOM 1469 C C . ARG A 1 189 ? -12.633 -4.716 22.739 1.00 92.38 189 ARG A C 1
ATOM 1471 O O . ARG A 1 189 ? -13.680 -4.847 23.369 1.00 92.38 189 ARG A O 1
ATOM 1478 N N . LYS A 1 190 ? -11.441 -4.568 23.324 1.00 90.75 190 LYS A N 1
ATOM 1479 C CA . LYS A 1 190 ? -11.234 -4.506 24.781 1.00 90.75 190 LYS A CA 1
ATOM 1480 C C . LYS A 1 190 ? -11.921 -3.295 25.410 1.00 90.75 190 LYS A C 1
ATOM 1482 O O . LYS A 1 190 ? -12.435 -3.408 26.516 1.00 90.75 190 LYS A O 1
ATOM 1487 N N . SER A 1 191 ? -12.002 -2.182 24.685 1.00 87.75 191 SER A N 1
ATOM 1488 C CA . SER A 1 191 ? -12.746 -0.989 25.090 1.00 87.75 191 SER A CA 1
ATOM 1489 C C . SER A 1 191 ? -14.264 -1.122 24.937 1.00 87.75 191 SER A C 1
ATOM 1491 O O . SER A 1 191 ? -14.965 -0.161 25.224 1.00 87.75 191 SER A O 1
ATOM 1493 N N . GLY A 1 192 ? -14.803 -2.262 24.489 1.00 86.88 192 GLY A N 1
ATOM 1494 C CA . GLY A 1 192 ? -16.250 -2.486 24.386 1.00 86.88 192 GLY A CA 1
ATOM 1495 C C . GLY A 1 192 ? -16.912 -1.875 23.145 1.00 86.88 192 GLY A C 1
ATOM 1496 O O . GLY A 1 192 ? -18.139 -1.772 23.090 1.00 86.88 192 GLY A O 1
ATOM 1497 N N . VAL A 1 193 ? -16.132 -1.475 22.135 1.00 89.94 193 VAL A N 1
ATOM 1498 C CA . VAL A 1 193 ? -16.665 -0.981 20.856 1.00 89.94 193 VAL A CA 1
ATOM 1499 C C . VAL A 1 193 ? -17.371 -2.132 20.118 1.00 89.94 193 VAL A C 1
ATOM 1501 O O . VAL A 1 193 ? -16.821 -3.234 20.068 1.00 89.94 193 VAL A O 1
ATOM 1504 N N . PRO A 1 194 ? -18.551 -1.935 19.502 1.00 88.31 194 PRO A N 1
ATOM 1505 C CA . PRO A 1 194 ? -19.224 -2.973 18.711 1.00 88.31 194 PRO A CA 1
ATOM 1506 C C . PRO A 1 194 ? -18.386 -3.475 17.521 1.00 88.31 194 PRO A C 1
ATOM 1508 O O . PRO A 1 194 ? -17.629 -2.707 16.931 1.00 88.31 194 PRO A O 1
ATOM 1511 N N . ASN A 1 195 ? -18.550 -4.746 17.124 1.00 89.75 195 ASN A N 1
ATOM 1512 C CA . ASN A 1 195 ? -17.841 -5.315 15.961 1.00 89.75 195 ASN A CA 1
ATOM 1513 C C . ASN A 1 195 ? -18.106 -4.515 14.673 1.00 89.75 195 ASN A C 1
ATOM 1515 O O . ASN A 1 195 ? -17.173 -4.249 13.926 1.00 89.75 195 ASN A O 1
ATOM 1519 N N . SER A 1 196 ? -19.342 -4.046 14.465 1.00 88.38 196 SER A N 1
ATOM 1520 C CA . SER A 1 196 ? -19.747 -3.265 13.284 1.00 88.38 196 SER A CA 1
ATOM 1521 C C . SER A 1 196 ? -18.955 -1.972 13.070 1.00 88.38 196 SER A C 1
ATOM 1523 O O . SER A 1 196 ? -19.004 -1.398 11.990 1.00 88.38 196 SER A O 1
ATOM 1525 N N . THR A 1 197 ? -18.285 -1.472 14.109 1.00 86.12 197 THR A N 1
ATOM 1526 C CA . THR A 1 197 ? -17.482 -0.246 14.047 1.00 86.12 197 THR A CA 1
ATOM 1527 C C . THR A 1 197 ? -15.989 -0.537 13.859 1.00 86.12 197 THR A C 1
ATOM 1529 O O . THR A 1 197 ? -15.227 0.370 13.540 1.00 86.12 197 THR A O 1
ATOM 1532 N N . ARG A 1 198 ? -15.561 -1.786 14.081 1.00 85.12 198 ARG A N 1
ATOM 1533 C CA . ARG A 1 198 ? -14.154 -2.210 14.028 1.00 85.12 198 ARG A CA 1
ATOM 1534 C C . ARG A 1 198 ? -13.787 -2.929 12.729 1.00 85.12 198 ARG A C 1
ATOM 1536 O O . ARG A 1 198 ? -12.603 -2.964 12.390 1.00 85.12 198 ARG A O 1
ATOM 1543 N N . GLU A 1 199 ? -14.774 -3.505 12.043 1.00 77.50 199 GLU A N 1
ATOM 1544 C CA . GLU A 1 199 ? -14.606 -4.195 10.754 1.00 77.50 199 GLU A CA 1
ATOM 1545 C C . GLU A 1 199 ? -14.584 -3.262 9.553 1.00 77.50 199 GLU A C 1
ATOM 1547 O O . GLU A 1 199 ? -15.113 -2.131 9.615 1.00 77.50 199 GLU A O 1
#

Foldseek 3Di:
DVVVVVVVVVVVVVVVVVPPPDDDDDDDPDDPVVVVVVVVVVPPDPDPDDDDDDPVNDDPPDDDPDDDDDDDDDDDDDDDDDDDPDPPVPQDADDPPDDPVSVVVSLVVLLVVLVVLVVVLVVLVVVLVVLVVVLVVVVCVCVVDPVNCVVCVCPCVVVNVVSVVVSVVSVVVSVVSVVVNVVSLVVCVVSVHDPVSSD

Sequence (199 aa):
MEQRLKRIFVLTMAAICLALVTTATAQTQSQPLGDYARAVKKTKRVEKSAKTYDNDNLPENGKVSVVGAASPESTSANDDKADSPKKADDSPQLKDGQSSEDRQKAIGDWKQKIEDQKGKVDLLSREVDVLQRELQVKKADFNSSTARTVQNPRGFDEEEAKYKQQIADKQKVLDEAKGKLTEFQEQARKSGVPNSTRE

Solvent-accessible surface area (backbone atoms only — not comparable to full-atom values): 12426 Å² total; per-residue (Å²): 115,70,75,59,54,56,54,52,52,54,56,55,53,55,57,57,70,69,72,73,82,80,79,80,88,76,82,77,80,73,74,60,68,67,59,55,55,52,50,54,64,70,67,56,70,84,70,75,79,73,86,82,72,46,92,92,60,59,71,92,82,65,83,80,82,80,82,69,87,77,80,82,80,86,79,91,76,89,80,91,73,93,75,86,76,75,84,69,80,90,62,70,67,63,60,92,90,61,54,71,66,60,48,50,48,41,44,50,54,48,32,49,56,50,51,57,43,47,53,50,34,54,50,42,50,49,51,40,53,48,51,55,48,51,51,53,50,54,51,48,59,50,64,69,36,63,68,53,38,71,77,38,74,64,74,54,54,67,58,53,50,53,49,52,49,53,39,51,54,44,47,51,53,31,52,51,39,50,49,51,45,53,49,52,40,50,51,38,47,76,25,68,45,60,67,88,58,60,108